Protein AF-A0A7V3QKL1-F1 (afdb_monomer_lite)

Sequence (239 aa):
MRKNRKVEVSEKNIPKNLDDEKRNNDRKVDIVGDVYLIGLGLTSLRDIHIKIRRVTGNFCCYGNQLTSLEGSPERVDGDFFCNMNQLTTLEGAPKFVGGIFNCGANKLTSLKGAPKFVGGSFMCGGSHTLQSLEGAPEYIGGSFICMDACLTSLEGAPKYICGNFIVCNSKLTSLNGAPKYVGGSFNVCNNQLTRLDGAPEFVGGGFYCHSNPKIFIKEEVEKVTVIRGNCYTFLEMIG

Foldseek 3Di:
DDPPPLQPPDCVQADPPPPPVVLDDDDADEGEEEGHQAQSQDQALVSPSHQHAEYAEEYANDNYAHQELASPHQYYLYEYHHDHYAYQEHANPHQYYNEEYAHANYQYQEHARPHQYHLEEYHHANHQNHAAPARPHLDHNYEYAYENYAYQELANPHQEYLYEYAYAQYAHQEHARPHQEHNEEYAYEHYAHPAHPNPHQEHNEEYHHEHYPDFDDPVRNVVRYHYNYYYDTPVVVVD

Radius of gyration: 20.15 Å; chains: 1; bounding box: 48×33×63 Å

Structure (mmCIF, N/CA/C/O backbone):
data_AF-A0A7V3QKL1-F1
#
_entry.id   AF-A0A7V3QKL1-F1
#
loop_
_atom_site.group_PDB
_atom_site.id
_atom_site.type_symbol
_atom_site.label_atom_id
_atom_site.label_alt_id
_atom_site.label_comp_id
_atom_site.label_asym_id
_atom_site.label_entity_id
_atom_site.label_seq_id
_atom_site.pdbx_PDB_ins_code
_atom_site.Cartn_x
_atom_site.Cartn_y
_atom_site.Cartn_z
_atom_site.occupancy
_atom_site.B_iso_or_equiv
_atom_site.auth_seq_id
_atom_site.auth_comp_id
_atom_site.auth_asym_id
_atom_site.auth_atom_id
_atom_site.pdbx_PDB_model_num
ATOM 1 N N . MET A 1 1 ? 1.229 24.025 33.571 1.00 32.09 1 MET A N 1
ATOM 2 C CA . MET A 1 1 ? 0.704 22.641 33.610 1.00 32.09 1 MET A CA 1
ATOM 3 C C . MET A 1 1 ? -0.571 22.580 32.773 1.00 32.09 1 MET A C 1
ATOM 5 O O . MET A 1 1 ? -1.592 23.104 33.201 1.00 32.09 1 MET A O 1
ATOM 9 N N . ARG A 1 2 ? -0.519 22.054 31.541 1.00 35.69 2 ARG A N 1
ATOM 10 C CA . ARG A 1 2 ? -1.725 21.877 30.713 1.00 35.69 2 ARG A CA 1
ATOM 11 C C . ARG A 1 2 ? -2.455 20.632 31.219 1.00 35.69 2 ARG A C 1
ATOM 13 O O . ARG A 1 2 ? -1.916 19.538 31.129 1.00 35.69 2 ARG A O 1
ATOM 20 N N . LYS A 1 3 ? -3.634 20.815 31.820 1.00 35.19 3 LYS A N 1
ATOM 21 C CA . LYS A 1 3 ? -4.520 19.712 32.213 1.00 35.19 3 LYS A CA 1
ATOM 22 C C . LYS A 1 3 ? -4.844 18.887 30.962 1.00 35.19 3 LYS A C 1
ATOM 24 O O . LYS A 1 3 ? -5.306 19.465 29.981 1.00 35.19 3 LYS A O 1
ATOM 29 N N . ASN A 1 4 ? -4.637 17.570 31.024 1.00 36.03 4 ASN A N 1
ATOM 30 C CA . ASN A 1 4 ? -5.218 16.605 30.090 1.00 36.03 4 ASN A CA 1
ATOM 31 C C . ASN A 1 4 ? -6.747 16.761 30.135 1.00 36.03 4 ASN A C 1
ATOM 33 O O . ASN A 1 4 ? -7.416 16.142 30.964 1.00 36.03 4 ASN A O 1
ATOM 37 N N . ARG A 1 5 ? -7.316 17.640 29.301 1.00 41.50 5 ARG A N 1
ATOM 38 C CA . ARG A 1 5 ? -8.749 17.602 29.009 1.00 41.50 5 ARG A CA 1
ATOM 39 C C . ARG A 1 5 ? -8.961 16.325 28.212 1.00 41.50 5 ARG A C 1
ATOM 41 O O . ARG A 1 5 ? -8.518 16.248 27.071 1.00 41.50 5 ARG A O 1
ATOM 48 N N . LYS A 1 6 ? -9.578 15.324 28.846 1.00 49.91 6 LYS A N 1
ATOM 49 C CA . LYS A 1 6 ? -10.123 14.159 28.149 1.00 49.91 6 LYS A CA 1
ATOM 50 C C . LYS A 1 6 ? -10.938 14.680 26.966 1.00 49.91 6 LYS A C 1
ATOM 52 O O . LYS A 1 6 ? -11.816 15.520 27.158 1.00 49.91 6 LYS A O 1
ATOM 57 N N . VAL A 1 7 ? -10.599 14.243 25.760 1.00 47.03 7 VAL A N 1
ATOM 58 C CA . VAL A 1 7 ? -11.403 14.531 24.576 1.00 47.03 7 VAL A CA 1
ATOM 59 C C . VAL A 1 7 ? -12.669 13.693 24.721 1.00 47.03 7 VAL A C 1
ATOM 61 O O . VAL A 1 7 ? -12.630 12.473 24.585 1.00 47.03 7 VAL A O 1
ATOM 64 N N . GLU A 1 8 ? -13.784 14.323 25.083 1.00 50.91 8 GLU A N 1
ATOM 65 C CA . GLU A 1 8 ? -15.083 13.655 25.071 1.00 50.91 8 GLU A CA 1
ATOM 66 C C . GLU A 1 8 ? -15.475 13.405 23.614 1.00 50.91 8 GLU A C 1
ATOM 68 O O . GLU A 1 8 ? -15.955 14.291 22.906 1.00 50.91 8 GLU A O 1
ATOM 73 N N . VAL A 1 9 ? -15.227 12.183 23.140 1.00 56.47 9 VAL A N 1
ATOM 74 C CA . VAL A 1 9 ? -15.778 11.707 21.872 1.00 56.47 9 VAL A CA 1
ATOM 75 C C . VAL A 1 9 ? -17.290 11.624 22.057 1.00 56.47 9 VAL A C 1
ATOM 77 O O . VAL A 1 9 ? -17.792 10.717 22.716 1.00 56.47 9 VAL A O 1
ATOM 80 N N . SER A 1 10 ? -18.010 12.614 21.529 1.00 53.28 10 SER A N 1
ATOM 81 C CA . SER A 1 10 ? -19.467 12.661 21.652 1.00 53.28 10 SER A CA 1
ATOM 82 C C . SER A 1 10 ? -20.102 11.419 21.021 1.00 53.28 10 SER A C 1
ATOM 84 O O . SER A 1 10 ? -19.655 10.972 19.966 1.00 53.28 10 SER A O 1
ATOM 86 N N . GLU A 1 11 ? -21.190 10.907 21.603 1.00 55.41 11 GLU A N 1
ATOM 87 C CA . GLU A 1 11 ? -21.979 9.788 21.051 1.00 55.41 11 GLU A CA 1
ATOM 88 C C . GLU A 1 11 ? -22.494 10.056 19.624 1.00 55.41 11 GLU A C 1
ATOM 90 O O . GLU A 1 11 ? -22.955 9.145 18.958 1.00 55.41 11 GLU A O 1
ATOM 95 N N . LYS A 1 12 ? -22.394 11.289 19.106 1.00 56.41 12 LYS A N 1
ATOM 96 C CA . LYS A 1 12 ? -22.699 11.611 17.702 1.00 56.41 12 LYS A CA 1
ATOM 97 C C . LYS A 1 12 ? -21.652 11.078 16.716 1.00 56.41 12 LYS A C 1
ATOM 99 O O . LYS A 1 12 ? -21.967 10.910 15.544 1.00 56.41 12 LYS A O 1
ATOM 104 N N . ASN A 1 13 ? -20.430 10.832 17.185 1.00 62.88 13 ASN A N 1
ATOM 105 C CA . ASN A 1 13 ? -19.297 10.358 16.384 1.00 62.88 13 ASN A CA 1
ATOM 106 C C . ASN A 1 13 ? -19.278 8.826 16.225 1.00 62.88 13 ASN A C 1
ATOM 108 O O . ASN A 1 13 ? -18.435 8.283 15.509 1.00 62.88 13 ASN A O 1
ATOM 112 N N . ILE A 1 14 ? -20.191 8.137 16.917 1.00 63.44 14 ILE A N 1
ATOM 113 C CA . ILE A 1 14 ? -20.344 6.684 16.941 1.00 63.44 14 ILE A CA 1
ATOM 114 C C . ILE A 1 14 ? -21.823 6.377 16.628 1.00 63.44 14 ILE A C 1
ATOM 116 O O . ILE A 1 14 ? -22.699 7.009 17.210 1.00 63.44 14 ILE A O 1
ATOM 120 N N . PRO A 1 15 ? -22.159 5.446 15.720 1.00 56.78 15 PRO A N 1
ATOM 121 C CA . PRO A 1 15 ? -23.548 5.134 15.390 1.00 56.78 15 PRO A CA 1
ATOM 122 C C . PRO A 1 15 ? -24.349 4.717 16.632 1.00 56.78 15 PRO A C 1
ATOM 124 O O . PRO A 1 15 ? -23.889 3.897 17.425 1.00 56.78 15 PRO A O 1
ATOM 127 N N . LYS A 1 16 ? -25.580 5.236 16.763 1.00 53.97 16 LYS A N 1
ATOM 128 C CA . LYS A 1 16 ? -26.478 5.070 17.929 1.00 53.97 16 LYS A CA 1
ATOM 129 C C . LYS A 1 16 ? -26.980 3.637 18.197 1.00 53.97 16 LYS A C 1
ATOM 131 O O . LYS A 1 16 ? -27.779 3.449 19.101 1.00 53.97 16 LYS A O 1
ATOM 136 N N . ASN A 1 17 ? -26.518 2.629 17.457 1.00 51.72 17 ASN A N 1
ATOM 137 C CA . ASN A 1 17 ? -26.937 1.225 17.616 1.00 51.72 17 ASN A CA 1
ATOM 138 C C . ASN A 1 17 ? -26.165 0.472 18.720 1.00 51.72 17 ASN A C 1
ATOM 140 O O . ASN A 1 17 ? -26.110 -0.760 18.730 1.00 51.72 17 ASN A O 1
ATOM 144 N N . LEU A 1 18 ? -25.521 1.199 19.631 1.00 51.75 18 LEU A N 1
ATOM 145 C CA . LEU A 1 18 ? -24.932 0.640 20.840 1.00 51.75 18 LEU A CA 1
ATOM 146 C C . LEU A 1 18 ? -25.941 0.831 21.970 1.00 51.75 18 LEU A C 1
ATOM 148 O O . LEU A 1 18 ? -25.901 1.845 22.657 1.00 51.75 18 LEU A O 1
ATOM 152 N N . ASP A 1 19 ? -26.857 -0.126 22.132 1.00 48.06 19 ASP A N 1
ATOM 153 C CA . ASP A 1 19 ? -27.770 -0.136 23.277 1.00 48.06 19 ASP A CA 1
ATOM 154 C C . ASP A 1 19 ? -26.970 -0.013 24.587 1.00 48.06 19 ASP A C 1
ATOM 156 O O . ASP A 1 19 ? -25.940 -0.681 24.769 1.00 48.06 19 ASP A O 1
ATOM 160 N N . ASP A 1 20 ? -27.457 0.831 25.501 1.00 49.75 20 ASP A N 1
ATOM 161 C CA . ASP A 1 20 ? -26.829 1.177 26.786 1.00 49.75 20 ASP A CA 1
ATOM 162 C C . ASP A 1 20 ? -26.484 -0.048 27.669 1.00 49.75 20 ASP A C 1
ATOM 164 O O . ASP A 1 20 ? -25.641 0.044 28.562 1.00 49.75 20 ASP A O 1
ATOM 168 N N . GLU A 1 21 ? -27.038 -1.233 27.386 1.00 45.69 21 GLU A N 1
ATOM 169 C CA . GLU A 1 21 ? -26.713 -2.493 28.075 1.00 45.69 21 GLU A CA 1
ATOM 170 C C . GLU A 1 21 ? -25.321 -3.072 27.747 1.00 45.69 21 GLU A C 1
ATOM 172 O O . GLU A 1 21 ? -24.808 -3.905 28.498 1.00 45.69 21 GLU A O 1
ATOM 177 N N . LYS A 1 22 ? -24.649 -2.637 26.670 1.00 50.25 22 LYS A N 1
ATOM 178 C CA . LYS A 1 22 ? -23.289 -3.116 26.316 1.00 50.25 22 LYS A CA 1
ATOM 179 C C . LYS A 1 22 ? -22.160 -2.320 26.976 1.00 50.25 22 LYS A C 1
ATOM 181 O O . LYS A 1 22 ? -20.986 -2.613 26.754 1.00 50.25 22 LYS A O 1
ATOM 186 N N . ARG A 1 23 ? -22.503 -1.316 27.787 1.00 50.28 23 ARG A N 1
ATOM 187 C CA . ARG A 1 23 ? -21.567 -0.353 28.389 1.00 50.28 23 ARG A CA 1
ATOM 188 C C . ARG A 1 23 ? -20.821 -0.890 29.615 1.00 50.28 23 ARG A C 1
ATOM 190 O O . ARG A 1 23 ? -19.949 -0.200 30.137 1.00 50.28 23 ARG A O 1
ATOM 197 N N . ASN A 1 24 ? -21.134 -2.109 30.062 1.00 46.84 24 ASN A N 1
ATOM 198 C CA . ASN A 1 24 ? -20.552 -2.700 31.260 1.00 46.84 24 ASN A CA 1
ATOM 199 C C . ASN A 1 24 ? -19.803 -4.008 30.943 1.00 46.84 24 ASN A C 1
ATOM 201 O O . ASN A 1 24 ? -20.390 -4.968 30.445 1.00 46.84 24 ASN A O 1
ATOM 205 N N . ASN A 1 25 ? -18.519 -4.029 31.321 1.00 46.94 25 ASN A N 1
ATOM 206 C CA . ASN A 1 25 ? -17.624 -5.187 31.439 1.00 46.94 25 ASN A CA 1
ATOM 207 C C . ASN A 1 25 ? -16.879 -5.642 30.167 1.00 46.94 25 ASN A C 1
ATOM 209 O O . ASN A 1 25 ? -17.389 -6.496 29.454 1.00 46.94 25 ASN A O 1
ATOM 213 N N . ASP A 1 26 ? -15.670 -5.100 29.925 1.00 58.34 26 ASP A N 1
ATOM 214 C CA . ASP A 1 26 ? -14.545 -5.601 29.085 1.00 58.34 26 ASP A CA 1
ATOM 215 C C . ASP A 1 26 ? -14.810 -6.195 27.679 1.00 58.34 26 ASP A C 1
ATOM 217 O O . ASP A 1 26 ? -13.876 -6.559 26.955 1.00 58.34 26 ASP A O 1
ATOM 221 N N . ARG A 1 27 ? -16.064 -6.259 27.242 1.00 72.12 27 ARG A N 1
ATOM 222 C CA . ARG A 1 27 ? -16.512 -6.847 25.992 1.00 72.12 27 ARG A CA 1
ATOM 223 C C . ARG A 1 27 ? -16.252 -5.861 24.877 1.00 72.12 27 ARG A C 1
ATOM 225 O O . ARG A 1 27 ? -16.726 -4.728 24.889 1.00 72.12 27 ARG A O 1
ATOM 232 N N . LYS A 1 28 ? -15.500 -6.325 23.884 1.00 82.44 28 LYS A N 1
ATOM 233 C CA . LYS A 1 28 ? -15.361 -5.600 22.631 1.00 82.44 28 LYS A CA 1
ATOM 234 C C . LYS A 1 28 ? -16.716 -5.591 21.916 1.00 82.44 28 LYS A C 1
ATOM 236 O O . LYS A 1 28 ? -17.379 -6.627 21.861 1.00 82.44 28 LYS A O 1
ATOM 241 N N . VAL A 1 29 ? -17.113 -4.448 21.369 1.00 85.44 29 VAL A N 1
ATOM 242 C CA . VAL A 1 29 ? -18.399 -4.274 20.677 1.00 85.44 29 VAL A CA 1
ATOM 243 C C . VAL A 1 29 ? -18.229 -4.272 19.164 1.00 85.44 29 VAL A C 1
ATOM 245 O O . VAL A 1 29 ? -17.197 -3.849 18.646 1.00 85.44 29 VAL A O 1
ATOM 248 N N . ASP A 1 30 ? -19.263 -4.704 18.452 1.00 89.06 30 ASP A N 1
ATOM 249 C CA . ASP A 1 30 ? -19.358 -4.506 17.009 1.00 89.06 30 ASP A CA 1
ATOM 250 C C . ASP A 1 30 ? -20.192 -3.262 16.732 1.00 89.06 30 ASP A C 1
ATOM 252 O O . ASP A 1 30 ? -21.266 -3.094 17.312 1.00 89.06 30 ASP A O 1
ATOM 256 N N . ILE A 1 31 ? -19.709 -2.416 15.831 1.00 87.12 31 ILE A N 1
ATOM 257 C CA . ILE A 1 31 ? -20.423 -1.231 15.373 1.00 87.12 31 ILE A CA 1
ATOM 258 C C . ILE A 1 31 ? -20.956 -1.498 13.972 1.00 87.12 31 ILE A C 1
ATOM 260 O O . ILE A 1 31 ? -20.200 -1.831 13.056 1.00 87.12 31 ILE A O 1
ATOM 264 N N . VAL A 1 32 ? -22.267 -1.323 13.819 1.00 88.31 32 VAL A N 1
ATOM 265 C CA . VAL A 1 32 ? -22.925 -1.291 12.513 1.00 88.31 32 VAL A CA 1
ATOM 266 C C . VAL A 1 32 ? -22.897 0.144 11.993 1.00 88.31 32 VAL A C 1
ATOM 268 O O . VAL A 1 32 ? -23.439 1.042 12.637 1.00 88.31 32 VAL A O 1
ATOM 271 N N . GLY A 1 33 ? -22.275 0.346 10.834 1.00 89.25 33 GLY A N 1
ATOM 272 C CA . GLY A 1 33 ? -22.063 1.659 10.216 1.00 89.25 33 GLY A CA 1
ATOM 273 C C . GLY A 1 33 ? -20.648 2.202 10.423 1.00 89.25 33 GLY A C 1
ATOM 274 O O . GLY A 1 33 ? -19.724 1.441 10.709 1.00 89.25 33 GLY A O 1
ATOM 275 N N . ASP A 1 34 ? -20.497 3.513 10.247 1.00 91.12 34 ASP A N 1
ATOM 276 C CA . ASP A 1 34 ? -19.204 4.206 10.222 1.00 91.12 34 ASP A CA 1
ATOM 277 C C . ASP A 1 34 ? -18.826 4.820 11.577 1.00 91.12 34 ASP A C 1
ATOM 279 O O . ASP A 1 34 ? -19.692 5.246 12.334 1.00 91.12 34 ASP A O 1
ATOM 283 N N . VAL A 1 35 ? -17.532 4.959 11.858 1.00 91.38 35 VAL A N 1
ATOM 284 C CA . VAL A 1 35 ? -16.984 5.629 13.047 1.00 91.38 35 VAL A CA 1
ATOM 285 C C . VAL A 1 35 ? -16.147 6.836 12.620 1.00 91.38 35 VAL A C 1
ATOM 287 O O . VAL A 1 35 ? -15.192 6.687 11.857 1.00 91.38 35 VAL A O 1
ATOM 290 N N . TYR A 1 36 ? -16.467 8.023 13.148 1.00 92.50 36 TYR A N 1
ATOM 291 C CA . TYR A 1 36 ? -15.839 9.292 12.754 1.00 92.50 36 TYR A CA 1
ATOM 292 C C . TYR A 1 36 ? -15.126 9.975 13.930 1.00 92.50 36 TYR A C 1
ATOM 294 O O . TYR A 1 36 ? -15.728 10.668 14.743 1.00 92.50 36 TYR A O 1
ATOM 302 N N . LEU A 1 37 ? -13.808 9.826 13.998 1.00 92.88 37 LEU 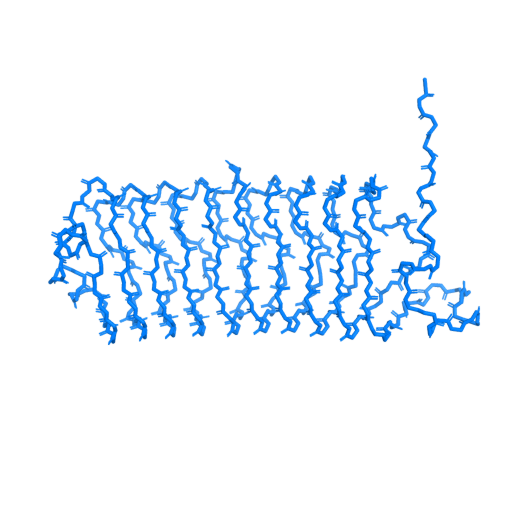A N 1
ATOM 303 C CA . LEU A 1 37 ? -12.915 10.347 15.038 1.00 92.88 37 LEU A CA 1
ATOM 304 C C . LEU A 1 37 ? -11.909 11.337 14.447 1.00 92.88 37 LEU A C 1
ATOM 306 O O . LEU A 1 37 ? -10.706 11.217 14.655 1.00 92.88 37 LEU A O 1
ATOM 310 N N . ILE A 1 38 ? -12.383 12.284 13.648 1.00 93.06 38 ILE A N 1
ATOM 311 C CA . ILE A 1 38 ? -11.537 13.111 12.782 1.00 93.06 38 ILE A CA 1
ATOM 312 C C . ILE A 1 38 ? -11.192 14.430 13.477 1.00 93.06 38 ILE A C 1
ATOM 314 O O . ILE A 1 38 ? -12.091 15.116 13.958 1.00 93.06 38 ILE A O 1
ATOM 318 N N . GLY A 1 39 ? -9.915 14.827 13.494 1.00 93.25 39 GLY A N 1
ATOM 319 C CA . GLY A 1 39 ? -9.538 16.191 13.903 1.00 93.25 39 GLY A CA 1
ATOM 320 C C . GLY A 1 39 ? -9.787 16.537 15.375 1.00 93.25 39 GLY A C 1
ATOM 321 O O . GLY A 1 39 ? -9.822 17.712 15.733 1.00 93.25 39 GLY A O 1
ATOM 322 N N . LEU A 1 40 ? -9.980 15.540 16.240 1.00 91.19 40 LEU A N 1
ATOM 323 C CA . LEU A 1 40 ? -10.371 15.730 17.641 1.00 91.19 40 LEU A CA 1
ATOM 324 C C . LEU A 1 40 ? -9.175 15.997 18.572 1.00 91.19 40 LEU A C 1
ATOM 326 O O . LEU A 1 40 ? -9.349 16.193 19.774 1.00 91.19 40 LEU A O 1
ATOM 330 N N . GLY A 1 41 ? -7.954 15.985 18.031 1.00 93.00 41 GLY A N 1
ATOM 331 C CA . GLY A 1 41 ? -6.725 16.154 18.801 1.00 93.00 41 GLY A CA 1
ATOM 332 C C . GLY A 1 41 ? -6.368 14.936 19.657 1.00 93.00 41 GLY A C 1
ATOM 333 O O . GLY A 1 41 ? -5.604 15.091 20.608 1.00 93.00 41 GLY A O 1
ATOM 334 N N . LEU A 1 42 ? -6.897 13.751 19.326 1.00 92.31 42 LEU A N 1
ATOM 335 C CA . LEU A 1 42 ? -6.629 12.506 20.053 1.00 92.31 42 LEU A CA 1
ATOM 336 C C . LEU A 1 42 ? -5.143 12.154 20.013 1.00 92.31 42 LEU A C 1
ATOM 338 O O . LEU A 1 42 ? -4.505 12.259 18.965 1.00 92.31 42 LEU A O 1
ATOM 342 N N . THR A 1 43 ? -4.611 11.685 21.137 1.00 94.50 43 THR A N 1
ATOM 343 C CA . THR A 1 43 ? -3.255 11.122 21.218 1.00 94.50 43 THR A CA 1
ATOM 344 C C . THR A 1 43 ? -3.277 9.598 21.302 1.00 94.50 43 THR A C 1
ATOM 346 O O . THR A 1 43 ? -2.291 8.956 20.939 1.00 94.50 43 THR A O 1
ATOM 349 N N . SER A 1 44 ? -4.407 9.007 21.705 1.00 93.44 44 SER A N 1
ATOM 350 C CA . SER A 1 44 ? -4.636 7.565 21.714 1.00 93.44 44 SER A CA 1
ATOM 351 C C . SER A 1 44 ? -6.082 7.221 21.356 1.00 93.44 44 SER A C 1
ATOM 353 O O . SER A 1 44 ? -7.015 7.911 21.759 1.00 93.44 44 SER A O 1
ATOM 355 N N . LEU A 1 45 ? -6.301 6.106 20.654 1.00 91.31 45 LEU A N 1
ATOM 356 C CA . LEU A 1 45 ? -7.654 5.568 20.454 1.00 91.31 45 LEU A CA 1
ATOM 357 C C . LEU A 1 45 ? -8.210 4.921 21.731 1.00 91.31 45 LEU A C 1
ATOM 359 O O . LEU A 1 45 ? -9.419 4.756 21.857 1.00 91.31 45 LEU A O 1
ATOM 363 N N . ARG A 1 46 ? -7.359 4.620 22.722 1.00 86.88 46 ARG A N 1
ATOM 364 C CA . ARG A 1 46 ? -7.805 4.185 24.059 1.00 86.88 46 ARG A CA 1
ATOM 365 C C . ARG A 1 46 ? -8.505 5.292 24.849 1.00 86.88 46 ARG A C 1
ATOM 367 O O . ARG A 1 46 ? -9.158 4.989 25.842 1.00 86.88 46 ARG A O 1
ATOM 374 N N . ASP A 1 47 ? -8.395 6.547 24.410 1.00 79.44 47 ASP A N 1
ATOM 375 C CA . ASP A 1 47 ? -9.148 7.662 24.993 1.00 79.44 47 ASP A CA 1
ATOM 376 C C . ASP A 1 47 ? -10.660 7.522 24.726 1.00 79.44 47 ASP A C 1
ATOM 378 O O . ASP A 1 47 ? -11.487 8.140 25.401 1.00 79.44 47 ASP A O 1
ATOM 382 N N . ILE A 1 48 ? -11.036 6.662 23.773 1.00 76.19 48 ILE A N 1
ATOM 383 C CA . ILE A 1 48 ? -12.413 6.242 23.545 1.00 76.19 48 ILE A CA 1
ATOM 384 C C . ILE A 1 48 ? -12.768 5.210 24.618 1.00 76.19 48 ILE A C 1
ATOM 386 O O . ILE A 1 48 ? -12.174 4.139 24.706 1.00 76.19 48 ILE A O 1
ATOM 390 N N . HIS A 1 49 ? -13.797 5.494 25.413 1.00 74.12 49 HIS A N 1
ATOM 391 C CA . HIS A 1 49 ? -14.236 4.628 26.516 1.00 74.12 49 HIS A CA 1
ATOM 392 C C . HIS A 1 49 ? -14.913 3.315 26.057 1.00 74.12 49 HIS A C 1
ATOM 394 O O . HIS A 1 49 ? -15.507 2.611 26.870 1.00 74.12 49 HIS A O 1
ATOM 400 N N . ILE A 1 50 ? -14.852 2.978 24.764 1.00 76.94 50 ILE A N 1
ATOM 401 C CA . ILE A 1 50 ? -15.505 1.816 24.155 1.00 76.94 50 ILE A CA 1
ATOM 402 C C . ILE A 1 50 ? -14.449 1.011 23.396 1.00 76.94 50 ILE A C 1
ATOM 404 O O . ILE A 1 50 ? -13.809 1.518 22.478 1.00 76.94 50 ILE A O 1
ATOM 408 N N . LYS A 1 51 ? -14.289 -0.269 23.753 1.00 84.50 51 LYS A N 1
ATOM 409 C CA . LYS A 1 51 ? -13.418 -1.201 23.025 1.00 84.50 51 LYS A CA 1
ATOM 410 C C . LYS A 1 51 ? -14.164 -1.720 21.797 1.00 84.50 51 LYS A C 1
ATOM 412 O O . LYS A 1 51 ? -15.122 -2.473 21.939 1.00 84.50 51 LYS A O 1
ATOM 417 N N . ILE A 1 52 ? -13.732 -1.348 20.598 1.00 88.00 52 ILE A N 1
ATOM 418 C CA . ILE A 1 52 ? -14.389 -1.761 19.351 1.00 88.00 52 ILE A CA 1
ATOM 419 C C . ILE A 1 52 ? -13.695 -3.020 18.824 1.00 88.00 52 ILE A C 1
ATOM 421 O O . ILE A 1 52 ? -12.475 -3.068 18.717 1.00 88.00 52 ILE A O 1
ATOM 425 N N . ARG A 1 53 ? -14.462 -4.066 18.515 1.00 92.75 53 ARG A N 1
ATOM 426 C CA . ARG A 1 53 ? -13.973 -5.294 17.876 1.00 92.75 53 ARG A CA 1
ATOM 427 C C . ARG A 1 53 ? -14.002 -5.171 16.362 1.00 92.75 53 ARG A C 1
ATOM 429 O O . ARG A 1 53 ? -13.003 -5.435 15.700 1.00 92.75 53 ARG A O 1
ATOM 436 N N . ARG A 1 54 ? -15.164 -4.801 15.829 1.00 94.06 54 ARG A N 1
ATOM 437 C CA . ARG A 1 54 ? -15.459 -4.772 14.399 1.00 94.06 54 ARG A CA 1
ATOM 438 C C . ARG A 1 54 ? -16.268 -3.534 14.055 1.00 94.06 54 ARG A C 1
ATOM 440 O O . ARG A 1 54 ? -17.139 -3.138 14.825 1.00 94.06 54 ARG A O 1
ATOM 447 N N . VAL A 1 55 ? -16.015 -2.985 12.876 1.00 94.88 55 VAL A N 1
ATOM 448 C CA . VAL A 1 55 ? -16.828 -1.930 12.262 1.00 94.88 55 VAL A CA 1
ATOM 449 C C . VAL A 1 55 ? -17.283 -2.416 10.891 1.00 94.88 55 VAL A C 1
ATOM 451 O O . VAL A 1 55 ? -16.451 -2.862 10.101 1.00 94.88 55 VAL A O 1
ATOM 454 N N . THR A 1 56 ? -18.591 -2.402 10.623 1.00 94.19 56 THR A N 1
ATOM 455 C CA . THR A 1 56 ? -19.123 -2.857 9.323 1.00 94.19 56 THR A CA 1
ATOM 456 C C . THR A 1 56 ? -19.020 -1.794 8.231 1.00 94.19 56 THR A C 1
ATOM 458 O O . THR A 1 56 ? -19.095 -2.135 7.057 1.00 94.19 56 THR A O 1
ATOM 461 N N . GLY A 1 57 ? -18.902 -0.520 8.608 1.00 95.12 57 GLY A N 1
ATOM 462 C CA . GLY A 1 57 ? -18.627 0.592 7.703 1.00 95.12 57 GLY A CA 1
ATOM 463 C C . GLY A 1 57 ? -17.170 1.044 7.781 1.00 95.12 57 GLY A C 1
ATOM 464 O O . GLY A 1 57 ? -16.264 0.232 7.990 1.00 95.12 57 GLY A O 1
ATOM 465 N N . ASN A 1 58 ? -16.961 2.347 7.632 1.00 97.38 58 ASN A N 1
ATOM 466 C CA . ASN A 1 58 ? -15.660 3.006 7.645 1.00 97.38 58 ASN A CA 1
ATOM 467 C C . ASN A 1 58 ? -15.201 3.343 9.070 1.00 97.38 58 ASN A C 1
ATOM 469 O O . ASN A 1 58 ? -16.010 3.659 9.940 1.00 97.38 58 ASN A O 1
ATOM 473 N N . PHE A 1 59 ? -13.893 3.348 9.312 1.00 97.12 59 PHE A N 1
ATOM 474 C CA . PHE A 1 59 ? -13.288 3.864 10.539 1.00 97.12 59 PHE A CA 1
ATOM 475 C C . PHE A 1 59 ? -12.322 5.002 10.202 1.00 97.12 59 PHE A C 1
ATOM 477 O O . PHE A 1 59 ? -11.247 4.792 9.638 1.00 97.12 59 PHE A O 1
ATOM 484 N N . CYS A 1 60 ? -12.704 6.222 10.567 1.00 97.62 60 CYS A N 1
ATOM 485 C CA . CYS A 1 60 ? -11.981 7.442 10.235 1.00 97.62 60 CYS A CA 1
ATOM 486 C C . CYS A 1 60 ? -11.351 8.038 11.497 1.00 97.62 60 CYS A C 1
ATOM 488 O O . CYS A 1 60 ? -12.064 8.597 12.321 1.00 97.62 60 CYS A O 1
ATOM 490 N N . CYS A 1 61 ? -10.029 7.982 11.648 1.00 97.12 61 CYS A N 1
ATOM 491 C CA . CYS A 1 61 ? -9.295 8.599 12.763 1.00 97.12 61 CYS A CA 1
ATOM 492 C C . CYS A 1 61 ? -8.150 9.520 12.305 1.00 97.12 61 CYS A C 1
ATOM 494 O O . CYS A 1 61 ? -7.166 9.733 13.025 1.00 97.12 61 CYS A O 1
ATOM 496 N N . TYR A 1 62 ? -8.254 10.059 11.092 1.00 98.00 62 TYR A N 1
ATOM 497 C CA . TYR A 1 62 ? -7.246 10.933 10.504 1.00 98.00 62 TYR A CA 1
ATOM 498 C C . TYR A 1 62 ? -7.250 12.350 11.104 1.00 98.00 62 TYR A C 1
ATOM 500 O O . TYR A 1 62 ? -8.237 12.801 11.694 1.00 98.00 62 TYR A O 1
ATOM 508 N N . GLY A 1 63 ? -6.134 13.066 10.947 1.00 97.38 63 GLY A N 1
ATOM 509 C CA . GLY A 1 63 ? -5.997 14.457 11.396 1.00 97.38 63 GLY A CA 1
ATOM 510 C C . GLY A 1 63 ? -5.894 14.620 12.916 1.00 97.38 63 GLY A C 1
ATOM 511 O O . GLY A 1 63 ? -6.301 15.647 13.452 1.00 97.38 63 GLY A O 1
ATOM 512 N N . ASN A 1 64 ? -5.397 13.608 13.626 1.00 97.25 64 ASN A N 1
ATOM 513 C CA . ASN A 1 64 ? -5.189 13.648 15.074 1.00 97.25 64 ASN A CA 1
ATOM 514 C C . ASN A 1 64 ? -3.688 13.730 15.413 1.00 97.25 64 ASN A C 1
ATOM 516 O O . ASN A 1 64 ? -2.845 14.080 14.588 1.00 97.25 64 ASN A O 1
ATOM 520 N N . GLN A 1 65 ? -3.347 13.444 16.667 1.00 97.38 65 GLN A N 1
ATOM 521 C CA . GLN A 1 65 ? -1.983 13.382 17.184 1.00 97.38 65 GLN A CA 1
ATOM 522 C C . GLN A 1 65 ? -1.639 11.955 17.641 1.00 97.38 65 GLN A C 1
ATOM 524 O O . GLN A 1 65 ? -0.847 11.783 18.567 1.00 97.38 65 GLN A O 1
ATOM 529 N N . LEU A 1 66 ? -2.249 10.936 17.021 1.00 97.62 66 LEU A N 1
ATOM 530 C CA . LEU A 1 66 ? -2.066 9.539 17.411 1.00 97.62 66 LEU A CA 1
ATOM 531 C C . LEU A 1 66 ? -0.611 9.116 17.203 1.00 97.62 66 LEU A C 1
ATOM 533 O O . LEU A 1 66 ? -0.034 9.364 16.142 1.00 97.62 66 LEU A O 1
ATOM 537 N N . THR A 1 67 ? -0.036 8.452 18.204 1.00 97.00 67 THR A N 1
ATOM 538 C CA . THR A 1 67 ? 1.317 7.870 18.143 1.00 97.00 67 THR A CA 1
ATOM 539 C C . THR A 1 67 ? 1.309 6.351 17.971 1.00 97.00 67 THR A C 1
ATOM 541 O O . THR A 1 67 ? 2.322 5.778 17.585 1.00 97.00 67 THR A O 1
ATOM 544 N N . SER A 1 68 ? 0.164 5.704 18.204 1.00 97.00 68 SER A N 1
ATOM 545 C CA . SER A 1 68 ? -0.085 4.292 17.907 1.00 97.00 68 SER A CA 1
ATOM 546 C C . SER A 1 68 ? -1.528 4.092 17.442 1.00 97.00 68 SER A C 1
ATOM 548 O O . SER A 1 68 ? -2.383 4.957 17.657 1.00 97.00 68 SER A O 1
ATOM 550 N N . LEU A 1 69 ? -1.804 2.939 16.832 1.00 97.94 69 LEU A N 1
ATOM 551 C CA . LEU A 1 69 ? -3.162 2.506 16.498 1.00 97.94 69 LEU A CA 1
ATOM 552 C C . LEU A 1 69 ? -3.748 1.569 17.562 1.00 97.94 69 LEU A C 1
ATOM 554 O O . LEU A 1 69 ? -4.817 0.997 17.350 1.00 97.94 69 LEU A O 1
ATOM 558 N N . GLU A 1 70 ? -3.100 1.415 18.720 1.00 95.62 70 GLU A N 1
ATOM 559 C CA . GLU A 1 70 ? -3.643 0.618 19.818 1.00 95.62 70 GLU A CA 1
ATOM 560 C C . GLU A 1 70 ? -5.032 1.125 20.237 1.00 95.62 70 GLU A C 1
ATOM 562 O O . GLU A 1 70 ? -5.218 2.296 20.564 1.00 95.62 70 GLU A O 1
ATOM 567 N N . GLY A 1 71 ? -6.011 0.219 20.268 1.00 91.81 71 GLY A N 1
ATOM 568 C CA . GLY A 1 71 ? -7.418 0.561 20.505 1.00 91.81 71 GLY A CA 1
ATOM 569 C C . GLY A 1 71 ? -8.254 0.690 19.227 1.00 91.81 71 GLY A C 1
ATOM 570 O O . GLY A 1 71 ? -9.471 0.823 19.331 1.00 91.81 71 GLY A O 1
ATOM 571 N N . SER A 1 72 ? -7.639 0.589 18.042 1.00 96.06 72 SER A N 1
ATOM 572 C CA . SER A 1 72 ? -8.375 0.390 16.786 1.00 96.06 72 SER A CA 1
ATOM 573 C C . SER A 1 72 ? -9.187 -0.913 16.811 1.00 96.06 72 SER A C 1
ATOM 575 O O . SER A 1 72 ? -8.820 -1.857 17.522 1.00 96.06 72 SER A O 1
ATOM 577 N N . PRO A 1 73 ? -10.262 -1.008 16.007 1.00 95.25 73 PRO A N 1
ATOM 578 C CA . PRO A 1 73 ? -10.944 -2.274 15.765 1.00 95.25 73 PRO A CA 1
ATOM 579 C C . PRO A 1 73 ? -10.001 -3.337 15.191 1.00 95.25 73 PRO A C 1
ATOM 581 O O . PRO A 1 73 ? -9.076 -3.038 14.443 1.00 95.25 73 PRO A O 1
ATOM 584 N N . GLU A 1 74 ? -10.281 -4.607 15.481 1.00 95.44 74 GLU A N 1
ATOM 585 C CA . GLU A 1 74 ? -9.542 -5.739 14.908 1.00 95.44 74 GLU A CA 1
ATOM 586 C C . GLU A 1 74 ? -9.871 -5.950 13.426 1.00 95.44 74 GLU A C 1
ATOM 588 O O . GLU A 1 74 ? -9.043 -6.467 12.669 1.00 95.44 74 GLU A O 1
ATOM 593 N N . ARG A 1 75 ? -11.090 -5.571 13.021 1.00 97.94 75 ARG A N 1
ATOM 594 C CA . ARG A 1 75 ? -11.622 -5.737 11.668 1.00 97.94 75 ARG A CA 1
ATOM 595 C C . ARG A 1 75 ? -12.471 -4.538 11.257 1.00 97.94 75 ARG A C 1
ATOM 597 O O . ARG A 1 75 ? -13.362 -4.130 11.999 1.00 97.94 75 ARG A O 1
ATOM 604 N N . VAL A 1 76 ? -12.256 -4.052 10.042 1.00 98.62 76 VAL A N 1
ATOM 605 C CA . VAL A 1 76 ? -13.101 -3.038 9.402 1.00 98.62 76 VAL A CA 1
ATOM 606 C C . VAL A 1 76 ? -13.544 -3.571 8.047 1.00 98.62 76 VAL A C 1
ATOM 608 O O . VAL A 1 76 ? -12.713 -4.008 7.257 1.00 98.62 76 VAL A O 1
ATOM 611 N N . ASP A 1 77 ? -14.849 -3.630 7.794 1.00 98.56 77 ASP A N 1
ATOM 612 C CA . ASP A 1 77 ? -15.356 -4.131 6.509 1.00 98.56 77 ASP A CA 1
ATOM 613 C C . ASP A 1 77 ? -15.361 -3.047 5.419 1.00 98.56 77 ASP A C 1
ATOM 615 O O . ASP A 1 77 ? -15.270 -3.390 4.244 1.00 98.56 77 ASP A O 1
ATOM 619 N N . GLY A 1 78 ? -15.414 -1.765 5.797 1.00 98.62 78 GLY A N 1
ATOM 620 C CA . GLY A 1 78 ? -15.203 -0.626 4.901 1.00 98.62 78 GLY A CA 1
ATOM 621 C C . GLY A 1 78 ? -13.748 -0.148 4.879 1.00 98.62 78 GLY A C 1
ATOM 622 O O . GLY A 1 78 ? -12.808 -0.947 4.950 1.00 98.62 78 GLY A O 1
ATOM 623 N N . ASP A 1 79 ? -13.577 1.167 4.797 1.00 98.81 79 ASP A N 1
ATOM 624 C CA . ASP A 1 79 ? -12.285 1.848 4.745 1.00 98.81 79 ASP A CA 1
ATOM 625 C C . ASP A 1 79 ? -11.728 2.153 6.144 1.00 98.81 79 ASP A C 1
ATOM 627 O O . ASP A 1 79 ? -12.467 2.431 7.091 1.00 98.81 79 ASP A O 1
ATOM 631 N N . PHE A 1 80 ? -10.403 2.170 6.274 1.00 98.81 80 PHE A N 1
ATOM 632 C CA . PHE A 1 80 ? -9.690 2.600 7.473 1.00 98.81 80 PHE A CA 1
ATOM 633 C C . PHE A 1 80 ? -8.761 3.775 7.147 1.00 98.81 80 PHE A C 1
ATOM 635 O O . PHE A 1 80 ? -7.743 3.617 6.467 1.00 98.81 80 PHE A O 1
ATOM 642 N N . PHE A 1 81 ? -9.092 4.956 7.669 1.00 98.81 81 PHE A N 1
ATOM 643 C CA . PHE A 1 81 ? -8.340 6.190 7.439 1.00 98.81 81 PHE A CA 1
ATOM 644 C C . PHE A 1 81 ? -7.637 6.640 8.721 1.00 98.81 81 PHE A C 1
ATOM 646 O O . PHE A 1 81 ? -8.279 7.150 9.640 1.00 98.81 81 PHE A O 1
ATOM 653 N N . CYS A 1 82 ? -6.312 6.502 8.773 1.00 98.56 82 CYS A N 1
ATOM 654 C CA . CYS A 1 82 ? -5.466 6.963 9.881 1.00 98.56 82 CYS A CA 1
ATOM 655 C C . CYS A 1 82 ? -4.362 7.939 9.447 1.00 98.56 82 CYS A C 1
ATOM 657 O O . CYS A 1 82 ? -3.412 8.196 10.194 1.00 98.56 82 CYS A O 1
ATOM 659 N N . ASN A 1 83 ? -4.484 8.506 8.248 1.00 98.62 83 ASN A N 1
ATOM 660 C CA . ASN A 1 83 ? -3.549 9.486 7.715 1.00 98.62 83 ASN A CA 1
ATOM 661 C C . ASN A 1 83 ? -3.466 10.766 8.568 1.00 98.62 83 ASN A C 1
ATOM 663 O O . ASN A 1 83 ? -4.345 11.045 9.381 1.00 98.62 83 ASN A O 1
ATOM 667 N N . MET A 1 84 ? -2.419 11.570 8.365 1.00 98.12 84 MET A N 1
ATOM 668 C CA . MET A 1 84 ? -2.216 12.839 9.089 1.00 98.12 84 MET A CA 1
ATOM 669 C C . MET A 1 84 ? -2.220 12.647 10.616 1.00 98.12 84 MET A C 1
ATOM 671 O O . MET A 1 84 ? -3.024 13.241 11.335 1.00 98.12 84 MET A O 1
ATOM 675 N N . ASN A 1 85 ? -1.340 11.772 11.098 1.00 98.50 85 ASN A N 1
ATOM 676 C CA . ASN A 1 85 ? -1.103 11.498 12.515 1.00 98.50 85 ASN A CA 1
ATOM 677 C C . ASN A 1 85 ? 0.415 11.529 12.798 1.00 98.50 85 ASN A C 1
ATOM 679 O O . ASN A 1 85 ? 1.207 12.036 12.002 1.00 98.50 85 ASN A O 1
ATOM 683 N N . GLN A 1 86 ? 0.843 11.026 13.957 1.00 98.00 86 GLN A N 1
ATOM 684 C CA . GLN A 1 86 ? 2.251 10.952 14.356 1.00 98.00 86 GLN A CA 1
ATOM 685 C C . GLN A 1 86 ? 2.735 9.504 14.510 1.00 98.00 86 GLN A C 1
ATOM 687 O O . GLN A 1 86 ? 3.648 9.243 15.293 1.00 98.00 86 GLN A O 1
ATOM 692 N N . LEU A 1 87 ? 2.127 8.568 13.774 1.00 98.38 87 LEU A N 1
ATOM 693 C CA . LEU A 1 87 ? 2.441 7.143 13.853 1.00 98.38 87 LEU A CA 1
ATOM 694 C C . LEU A 1 87 ? 3.870 6.879 13.368 1.00 98.38 87 LEU A C 1
ATOM 696 O O . LEU A 1 87 ? 4.265 7.366 12.307 1.00 98.38 87 LEU A O 1
ATOM 700 N N . THR A 1 88 ? 4.625 6.086 14.125 1.00 97.38 88 THR A N 1
ATOM 701 C CA . THR A 1 88 ? 5.966 5.599 13.745 1.00 97.38 88 THR A CA 1
ATOM 702 C C . THR A 1 88 ? 5.953 4.140 13.288 1.00 97.38 88 THR A C 1
ATOM 704 O O . THR A 1 88 ? 6.824 3.725 12.525 1.00 97.38 88 THR A O 1
ATOM 707 N N . THR A 1 89 ? 4.932 3.385 13.695 1.00 97.62 89 THR A N 1
ATOM 708 C CA . THR A 1 89 ? 4.595 2.038 13.219 1.00 97.62 89 THR A CA 1
ATOM 709 C C . THR A 1 89 ? 3.087 1.958 12.972 1.00 97.62 89 THR A C 1
ATOM 711 O O . THR A 1 89 ? 2.332 2.852 13.363 1.00 97.62 89 THR A O 1
ATOM 714 N N . LEU A 1 90 ? 2.630 0.886 12.329 1.00 98.44 90 LEU A N 1
ATOM 715 C CA . LEU A 1 90 ? 1.206 0.581 12.172 1.00 98.44 90 LEU A CA 1
ATOM 716 C C . LEU A 1 90 ? 0.726 -0.449 13.202 1.00 98.44 90 LEU A C 1
ATOM 718 O O . LEU A 1 90 ? -0.358 -1.007 13.062 1.00 98.44 90 LEU A O 1
ATOM 722 N N . GLU A 1 91 ? 1.509 -0.717 14.250 1.00 97.75 91 GLU A N 1
ATOM 723 C CA . GLU A 1 91 ? 1.106 -1.649 15.301 1.00 97.75 91 GLU A CA 1
ATOM 724 C C . GLU A 1 91 ? -0.213 -1.212 15.952 1.00 97.75 91 GLU A C 1
ATOM 726 O O . GLU A 1 91 ? -0.441 -0.038 16.260 1.00 97.75 91 GLU A O 1
ATOM 731 N N . GLY A 1 92 ? -1.107 -2.185 16.131 1.00 97.12 92 GLY A N 1
ATOM 732 C CA . GLY A 1 92 ? -2.475 -1.95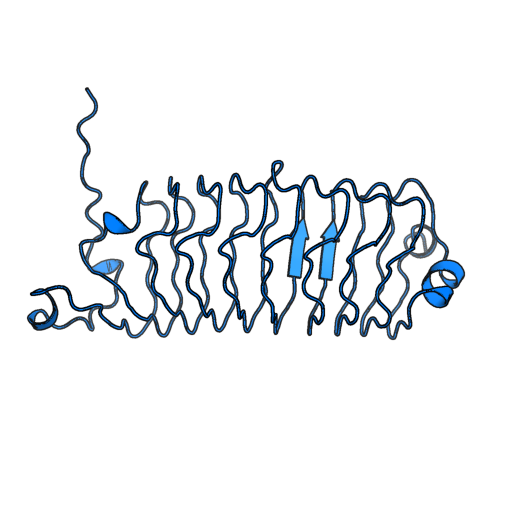1 16.584 1.00 97.12 92 GLY A CA 1
ATOM 733 C C . GLY A 1 92 ? -3.479 -1.656 15.465 1.00 97.12 92 GLY A C 1
ATOM 734 O O . GLY A 1 92 ? -4.663 -1.572 15.771 1.00 97.12 92 GLY A O 1
ATOM 735 N N . ALA A 1 93 ? -3.061 -1.547 14.196 1.00 98.44 93 ALA A N 1
ATOM 736 C CA . ALA A 1 93 ? -3.983 -1.466 13.061 1.00 98.44 93 ALA A CA 1
ATOM 737 C C . ALA A 1 93 ? -4.921 -2.693 12.984 1.00 98.44 93 ALA A C 1
ATOM 739 O O . ALA A 1 93 ? -4.573 -3.779 13.470 1.00 98.44 93 ALA A O 1
ATOM 740 N N . PRO A 1 94 ? -6.096 -2.565 12.335 1.00 98.25 94 PRO A N 1
ATOM 741 C CA . PRO A 1 94 ? -6.938 -3.717 12.023 1.00 98.25 94 PRO A CA 1
ATOM 742 C C . PRO A 1 94 ? -6.164 -4.770 11.225 1.00 98.25 94 PRO A C 1
ATOM 744 O O . PRO A 1 94 ? -5.372 -4.452 10.341 1.00 98.25 94 PRO A O 1
ATOM 747 N N . LYS A 1 95 ? -6.438 -6.052 11.486 1.00 97.75 95 LYS A N 1
ATOM 748 C CA . LYS A 1 95 ? -5.826 -7.166 10.737 1.00 97.75 95 LYS A CA 1
ATOM 749 C C . LYS A 1 95 ? -6.440 -7.336 9.347 1.00 97.75 95 LYS A C 1
ATOM 751 O O . LYS A 1 95 ? -5.785 -7.871 8.452 1.00 97.75 95 LYS A O 1
ATOM 756 N N . PHE A 1 96 ? -7.696 -6.917 9.197 1.00 98.44 96 PHE A N 1
ATOM 757 C CA . PHE A 1 96 ? -8.485 -7.002 7.974 1.00 98.44 96 PHE A CA 1
ATOM 758 C C . PHE A 1 96 ? -9.165 -5.661 7.708 1.00 98.44 96 PHE A C 1
ATOM 760 O O . PHE A 1 96 ? -9.877 -5.158 8.585 1.00 98.44 96 PHE A O 1
ATOM 767 N N . VAL A 1 97 ? -8.991 -5.150 6.490 1.00 98.81 97 VAL A N 1
ATOM 768 C CA . VAL A 1 97 ? -9.715 -3.991 5.960 1.00 98.81 97 VAL A CA 1
ATOM 769 C C . VAL A 1 97 ? -10.347 -4.375 4.627 1.00 98.81 97 VAL A C 1
ATOM 771 O O . VAL A 1 97 ? -9.652 -4.815 3.713 1.00 98.81 97 VAL A O 1
ATOM 774 N N . GLY A 1 98 ? -11.671 -4.280 4.526 1.00 98.69 98 GLY A N 1
ATOM 775 C CA . GLY A 1 98 ? -12.391 -4.666 3.309 1.00 98.69 98 GLY A CA 1
ATOM 776 C C . GLY A 1 98 ? -12.242 -3.649 2.177 1.00 98.69 98 GLY A C 1
ATOM 777 O O . GLY A 1 98 ? -12.182 -4.042 1.015 1.00 98.69 98 GLY A O 1
ATOM 778 N N . GLY A 1 99 ? -12.119 -2.367 2.516 1.00 98.75 99 GLY A N 1
ATOM 779 C CA . GLY A 1 99 ? -11.902 -1.270 1.580 1.00 98.75 99 GLY A CA 1
ATOM 780 C C . GLY A 1 99 ? -10.458 -0.767 1.566 1.00 98.75 99 GLY A C 1
ATOM 781 O O . GLY A 1 99 ? -9.502 -1.545 1.516 1.00 98.75 99 GLY A O 1
ATOM 782 N N . ILE A 1 100 ? -10.304 0.551 1.569 1.00 98.81 100 ILE A N 1
ATOM 783 C CA . ILE A 1 100 ? -9.040 1.284 1.517 1.00 98.81 100 ILE A CA 1
ATOM 784 C C . ILE A 1 100 ? -8.399 1.334 2.905 1.00 98.81 100 ILE A C 1
ATOM 786 O O . ILE A 1 100 ? -9.057 1.649 3.891 1.00 98.81 100 ILE A O 1
ATOM 790 N N . PHE A 1 101 ? -7.088 1.112 2.978 1.00 98.88 101 PHE A N 1
ATOM 791 C CA . PHE A 1 101 ? -6.286 1.452 4.152 1.00 98.88 101 PHE A CA 1
ATOM 792 C C . PHE A 1 101 ? -5.377 2.634 3.823 1.00 98.88 101 PHE A C 1
ATOM 794 O O . PHE A 1 101 ? -4.466 2.509 3.002 1.00 98.88 101 PHE A O 1
ATOM 801 N N . ASN A 1 102 ? -5.605 3.780 4.463 1.00 98.81 102 ASN A N 1
ATOM 802 C CA . ASN A 1 102 ? -4.803 4.982 4.253 1.00 98.81 102 ASN A CA 1
ATOM 803 C C . ASN A 1 102 ? -4.082 5.396 5.537 1.00 98.81 102 ASN A C 1
ATOM 805 O O . ASN A 1 102 ? -4.703 5.882 6.485 1.00 98.81 102 ASN A O 1
ATOM 809 N N . CYS A 1 103 ? -2.760 5.254 5.528 1.00 98.50 103 CYS A N 1
ATOM 810 C CA . CYS A 1 103 ? -1.860 5.667 6.598 1.00 98.50 103 CYS A CA 1
ATOM 811 C C . CYS A 1 103 ? -0.874 6.765 6.177 1.00 98.50 103 CYS A C 1
ATOM 813 O O . CYS A 1 103 ? 0.119 6.994 6.871 1.00 98.50 103 CYS A O 1
ATOM 815 N N . GLY A 1 104 ? -1.132 7.459 5.065 1.00 98.00 104 GLY A N 1
ATOM 816 C CA . GLY A 1 104 ? -0.249 8.509 4.563 1.00 98.00 104 GLY A CA 1
ATOM 817 C C . GLY A 1 104 ? -0.045 9.678 5.537 1.00 98.00 104 GLY A C 1
ATOM 818 O O . GLY A 1 104 ? -0.791 9.852 6.501 1.00 98.00 104 GLY A O 1
ATOM 819 N N . ALA A 1 105 ? 0.967 10.507 5.286 1.00 96.94 105 ALA A N 1
ATOM 820 C CA . ALA A 1 105 ? 1.312 11.657 6.133 1.00 96.94 105 ALA A CA 1
ATOM 821 C C . ALA A 1 105 ? 1.462 11.285 7.628 1.00 96.94 105 ALA A C 1
ATOM 823 O O . ALA A 1 105 ? 0.854 11.891 8.511 1.00 96.94 105 ALA A O 1
ATOM 824 N N . ASN A 1 106 ? 2.262 10.252 7.896 1.00 98.25 106 ASN A N 1
ATOM 825 C CA . ASN A 1 106 ? 2.709 9.833 9.227 1.00 98.25 106 ASN A CA 1
ATOM 826 C C . ASN A 1 106 ? 4.251 9.864 9.299 1.00 98.25 106 ASN A C 1
ATOM 828 O O . ASN A 1 106 ? 4.919 10.278 8.349 1.00 98.25 106 ASN A O 1
ATOM 832 N N . LYS A 1 107 ? 4.841 9.423 10.413 1.00 97.56 107 LYS A N 1
ATOM 833 C CA . LYS A 1 107 ? 6.300 9.368 10.645 1.00 97.56 107 LYS A CA 1
ATOM 834 C C . LYS A 1 107 ? 6.841 7.934 10.518 1.00 97.56 107 LYS A C 1
ATOM 836 O O . LYS A 1 107 ? 7.724 7.527 11.271 1.00 97.56 107 LYS A O 1
ATOM 841 N N . LEU A 1 108 ? 6.261 7.152 9.606 1.00 97.94 108 LEU A N 1
ATOM 842 C CA . LEU A 1 108 ? 6.591 5.742 9.403 1.00 97.94 108 LEU A CA 1
ATOM 843 C C . LEU A 1 108 ? 7.995 5.597 8.810 1.00 97.94 108 LEU A C 1
ATOM 845 O O . LEU A 1 108 ? 8.378 6.365 7.930 1.00 97.94 108 LEU A O 1
ATOM 849 N N . THR A 1 109 ? 8.743 4.591 9.255 1.00 97.38 109 THR A N 1
ATOM 850 C CA . THR A 1 109 ? 10.020 4.179 8.635 1.00 97.38 109 THR A CA 1
ATOM 851 C C . THR A 1 109 ? 9.890 2.882 7.836 1.00 97.38 109 THR A C 1
ATOM 853 O O . THR A 1 109 ? 10.638 2.665 6.883 1.00 97.38 109 THR A O 1
ATOM 856 N N . SER A 1 110 ? 8.898 2.061 8.188 1.00 98.06 110 SER A N 1
ATOM 857 C CA . SER A 1 110 ? 8.464 0.843 7.495 1.00 98.06 110 SER A CA 1
ATOM 858 C C . SER A 1 110 ? 6.942 0.692 7.606 1.00 98.06 110 SER A C 1
ATOM 860 O O . SER A 1 110 ? 6.283 1.497 8.269 1.00 98.06 110 SER A O 1
ATOM 862 N N . LEU A 1 111 ? 6.380 -0.355 7.003 1.00 98.31 111 LEU A N 1
ATOM 863 C CA . LEU A 1 111 ? 4.953 -0.682 7.075 1.00 98.31 111 LEU A CA 1
ATOM 864 C C . LEU A 1 111 ? 4.643 -1.754 8.133 1.00 98.31 111 LEU A C 1
ATOM 866 O O . LEU A 1 111 ? 3.559 -2.334 8.134 1.00 98.31 111 LEU A O 1
ATOM 870 N N . LYS A 1 112 ? 5.567 -2.014 9.068 1.00 98.19 112 LYS A N 1
ATOM 871 C CA . LYS A 1 112 ? 5.365 -2.977 10.159 1.00 98.19 112 LYS A CA 1
ATOM 872 C C . LYS A 1 112 ? 4.083 -2.687 10.934 1.00 98.19 112 LYS A C 1
ATOM 874 O O . LYS A 1 112 ? 3.856 -1.568 11.393 1.00 98.19 112 LYS A O 1
ATOM 879 N N . GLY A 1 113 ? 3.271 -3.731 11.089 1.00 98.00 113 GLY A N 1
ATOM 880 C CA . GLY A 1 113 ? 1.966 -3.672 11.744 1.00 98.00 113 GLY A CA 1
ATOM 881 C C . GLY A 1 113 ? 0.793 -3.369 10.808 1.00 98.00 113 GLY A C 1
ATOM 882 O O . GLY A 1 113 ? -0.336 -3.365 11.285 1.00 98.00 113 GLY A O 1
ATOM 883 N N . ALA A 1 114 ? 1.018 -3.152 9.504 1.00 98.31 114 ALA A N 1
ATOM 884 C CA . ALA A 1 114 ? -0.065 -2.969 8.537 1.00 98.31 114 ALA A CA 1
ATOM 885 C C . ALA A 1 114 ? -1.050 -4.161 8.525 1.00 98.31 114 ALA A C 1
ATOM 887 O O . ALA A 1 114 ? -0.679 -5.285 8.891 1.00 98.31 114 ALA A O 1
ATOM 888 N N . PRO A 1 115 ? -2.300 -3.952 8.069 1.00 98.06 115 PRO A N 1
ATOM 889 C CA . PRO A 1 115 ? -3.229 -5.049 7.813 1.00 98.06 115 PRO A CA 1
ATOM 890 C C . PRO A 1 115 ? -2.611 -6.098 6.884 1.00 98.06 115 PRO A C 1
ATOM 892 O O . PRO A 1 115 ? -1.981 -5.767 5.882 1.00 98.06 115 PRO A O 1
ATOM 895 N N . LYS A 1 116 ? -2.869 -7.379 7.167 1.00 95.56 116 LYS A N 1
ATOM 896 C CA . LYS A 1 116 ? -2.457 -8.477 6.276 1.00 95.56 116 LYS A CA 1
ATOM 897 C C . LYS A 1 116 ? -3.264 -8.492 4.979 1.00 95.56 116 LYS A C 1
ATOM 899 O O . LYS A 1 116 ? -2.735 -8.849 3.931 1.00 95.56 116 LYS A O 1
ATOM 904 N N . PHE A 1 117 ? -4.541 -8.122 5.071 1.00 97.00 117 PHE A N 1
ATOM 905 C CA . PHE A 1 117 ? -5.482 -8.115 3.958 1.00 97.00 117 PHE A CA 1
ATOM 906 C C . PHE A 1 117 ? -6.119 -6.738 3.804 1.00 97.00 117 PHE A C 1
ATOM 908 O O . PHE A 1 117 ? -6.714 -6.221 4.757 1.00 97.00 117 PHE A O 1
ATOM 915 N N . VAL A 1 118 ? -6.041 -6.201 2.587 1.00 98.38 118 VAL A N 1
ATOM 916 C CA . VAL A 1 118 ? -6.722 -4.975 2.167 1.00 98.38 118 VAL A CA 1
ATOM 917 C C . VAL A 1 118 ? -7.500 -5.273 0.888 1.00 98.38 118 VAL A C 1
ATOM 919 O O . VAL A 1 118 ? -6.912 -5.561 -0.153 1.00 98.38 118 VAL A O 1
ATOM 922 N N . GLY A 1 119 ? -8.830 -5.258 0.960 1.00 98.12 119 GLY A N 1
ATOM 923 C CA . GLY A 1 119 ? -9.674 -5.560 -0.202 1.00 98.12 119 GLY A CA 1
ATOM 924 C C . GLY A 1 119 ? -9.669 -4.445 -1.253 1.00 98.12 119 GLY A C 1
ATOM 925 O O . GLY A 1 119 ? -9.800 -4.725 -2.441 1.00 98.12 119 GLY A O 1
ATOM 926 N N . GLY A 1 120 ? -9.452 -3.198 -0.832 1.00 98.44 120 GLY A N 1
ATOM 927 C CA . GLY A 1 120 ? -9.265 -2.037 -1.697 1.00 98.44 120 GLY A CA 1
ATOM 928 C C . GLY A 1 120 ? -7.796 -1.639 -1.848 1.00 98.44 120 GLY A C 1
ATOM 929 O O . GLY A 1 120 ? -6.909 -2.482 -1.985 1.00 98.44 120 GLY A O 1
ATOM 930 N N . SER A 1 121 ? -7.538 -0.331 -1.861 1.00 98.62 121 SER A N 1
ATOM 931 C CA . SER A 1 121 ? -6.193 0.228 -2.043 1.00 98.62 121 SER A CA 1
ATOM 932 C C . SER A 1 121 ? -5.449 0.423 -0.718 1.00 98.62 121 SER A C 1
ATOM 934 O O . SER A 1 121 ? -6.052 0.751 0.300 1.00 98.62 121 SER A O 1
ATOM 936 N N . PHE A 1 122 ? -4.125 0.297 -0.742 1.00 98.69 122 PHE A N 1
ATOM 937 C CA . PHE A 1 122 ? -3.242 0.637 0.374 1.00 98.69 122 PHE A CA 1
ATOM 938 C C . PHE A 1 122 ? -2.465 1.915 0.053 1.00 98.69 122 PHE A C 1
ATOM 940 O O . PHE A 1 122 ? -1.772 1.980 -0.964 1.00 98.69 122 PHE A O 1
ATOM 947 N N . MET A 1 123 ? -2.572 2.930 0.910 1.00 98.62 123 MET A N 1
ATOM 948 C CA . MET A 1 123 ? -1.961 4.245 0.705 1.00 98.62 123 MET A CA 1
ATOM 949 C C . MET A 1 123 ? -1.050 4.604 1.883 1.00 98.62 123 MET A C 1
ATOM 951 O O . MET A 1 123 ? -1.532 4.768 3.003 1.00 98.62 123 MET A O 1
ATOM 955 N N . CYS A 1 124 ? 0.253 4.767 1.637 1.00 96.44 124 CYS A N 1
ATOM 956 C CA . CYS A 1 124 ? 1.255 5.059 2.678 1.00 96.44 124 CYS A CA 1
ATOM 957 C C . CYS A 1 124 ? 2.198 6.232 2.350 1.00 96.44 124 CYS A C 1
ATOM 959 O O . CYS A 1 124 ? 3.227 6.401 3.001 1.00 96.44 124 CYS A O 1
ATOM 961 N N . GLY A 1 125 ? 1.856 7.042 1.342 1.00 89.44 125 GLY A N 1
ATOM 962 C CA . GLY A 1 125 ? 2.676 8.169 0.883 1.00 89.44 125 GLY A CA 1
ATOM 963 C C . GLY A 1 125 ? 2.685 9.404 1.797 1.00 89.44 125 GLY A C 1
ATOM 964 O O . GLY A 1 125 ? 1.977 9.473 2.803 1.00 89.44 125 GLY A O 1
ATOM 965 N N . GLY A 1 126 ? 3.486 10.409 1.438 1.00 87.62 126 GLY A N 1
ATOM 966 C CA . GLY A 1 126 ? 3.616 11.675 2.170 1.00 87.62 126 GLY A CA 1
ATOM 967 C C . GLY A 1 126 ? 4.400 11.555 3.479 1.00 87.62 126 GLY A C 1
ATOM 968 O O . GLY A 1 126 ? 4.314 12.432 4.338 1.00 87.62 126 GLY A O 1
ATOM 969 N N . SER A 1 127 ? 5.131 10.453 3.661 1.00 80.81 127 SER A N 1
ATOM 970 C CA . SER A 1 127 ? 6.022 10.236 4.795 1.00 80.81 127 SER A CA 1
ATOM 971 C C . SER A 1 127 ? 7.464 10.300 4.308 1.00 80.81 127 SER A C 1
ATOM 973 O O . SER A 1 127 ? 8.026 9.311 3.839 1.00 80.81 127 SER A O 1
ATOM 975 N N . HIS A 1 128 ? 8.104 11.460 4.472 1.00 88.00 128 HIS A N 1
ATOM 976 C CA . HIS A 1 128 ? 9.514 11.646 4.105 1.00 88.00 128 HIS A CA 1
ATOM 977 C C . HIS A 1 128 ? 10.484 10.796 4.955 1.00 88.00 128 HIS A C 1
ATOM 979 O O . HIS A 1 128 ? 11.697 10.873 4.771 1.00 88.00 128 HIS A O 1
ATOM 985 N N . THR A 1 129 ? 9.974 9.990 5.890 1.00 93.62 129 THR A N 1
ATOM 986 C CA . THR A 1 129 ? 10.740 9.056 6.721 1.00 93.62 129 THR A CA 1
ATOM 987 C C . THR A 1 129 ? 10.640 7.602 6.261 1.00 93.62 129 THR A C 1
ATOM 989 O O . THR A 1 129 ? 11.428 6.788 6.738 1.00 93.62 129 THR A O 1
ATOM 992 N N . LEU A 1 130 ? 9.716 7.257 5.353 1.00 96.88 130 LEU A N 1
ATOM 993 C CA . LEU A 1 130 ? 9.479 5.870 4.940 1.00 96.88 130 LEU A CA 1
ATOM 994 C C . LEU A 1 130 ? 10.624 5.377 4.047 1.00 96.88 130 LEU A C 1
ATOM 996 O O . LEU A 1 130 ? 10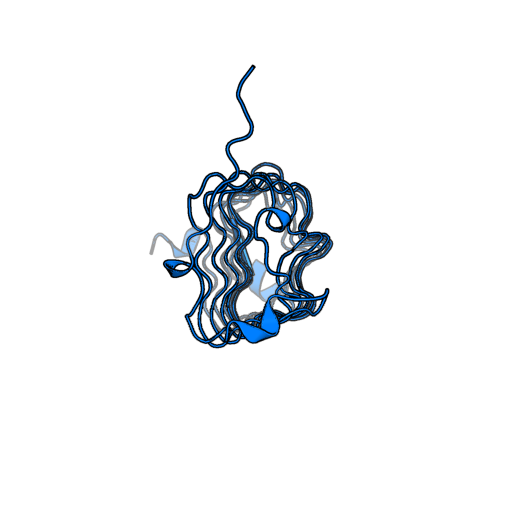.842 5.911 2.961 1.00 96.88 130 LEU A O 1
ATOM 1000 N N . GLN A 1 131 ? 11.362 4.374 4.519 1.00 96.19 131 GLN A N 1
ATOM 1001 C CA . GLN A 1 131 ? 12.585 3.869 3.877 1.00 96.19 131 GLN A CA 1
ATOM 1002 C C . GLN A 1 131 ? 12.460 2.424 3.393 1.00 96.19 131 GLN A C 1
ATOM 1004 O O . GLN A 1 131 ? 13.234 2.007 2.537 1.00 96.19 131 GLN A O 1
ATOM 1009 N N . SER A 1 132 ? 11.482 1.677 3.906 1.00 97.06 132 SER A N 1
ATOM 1010 C CA . SER A 1 132 ? 11.254 0.278 3.554 1.00 97.06 132 SER A CA 1
ATOM 1011 C C . SER A 1 132 ? 9.764 -0.022 3.413 1.00 97.06 132 SER A C 1
ATOM 1013 O O . SER A 1 132 ? 8.936 0.559 4.117 1.00 97.06 132 SER A O 1
ATOM 1015 N N . LEU A 1 133 ? 9.428 -0.961 2.527 1.00 97.81 133 LEU A N 1
ATOM 1016 C CA . LEU A 1 133 ? 8.080 -1.513 2.400 1.00 97.81 133 LEU A CA 1
ATOM 1017 C C . LEU A 1 133 ? 7.879 -2.766 3.268 1.00 97.81 133 LEU A C 1
ATOM 1019 O O . LEU A 1 133 ? 6.816 -3.377 3.219 1.00 97.81 133 LEU A O 1
ATOM 1023 N N . GLU A 1 134 ? 8.863 -3.143 4.092 1.00 97.94 134 GLU A N 1
ATOM 1024 C CA . GLU A 1 134 ? 8.749 -4.261 5.032 1.00 97.94 134 GLU A CA 1
ATOM 1025 C C . GLU A 1 134 ? 7.473 -4.139 5.880 1.00 97.94 134 GLU A C 1
ATOM 1027 O O . GLU A 1 134 ? 7.230 -3.123 6.537 1.00 97.94 134 GLU A O 1
ATOM 1032 N N . GLY A 1 135 ? 6.667 -5.2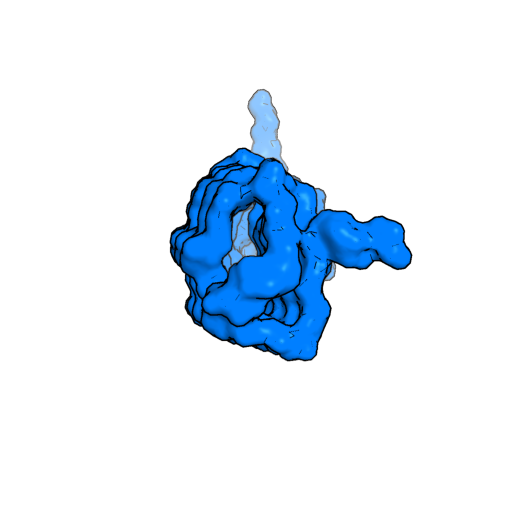02 5.867 1.00 97.50 135 GLY A N 1
ATOM 1033 C CA . GLY A 1 135 ? 5.377 -5.253 6.548 1.00 97.50 135 GLY A CA 1
ATOM 1034 C C . GLY A 1 135 ? 4.184 -4.817 5.698 1.00 97.50 135 GLY A C 1
ATOM 1035 O O . GLY A 1 135 ? 3.084 -4.788 6.238 1.00 97.50 135 GLY A O 1
ATOM 1036 N N . ALA A 1 136 ? 4.359 -4.503 4.406 1.00 97.69 136 ALA A N 1
ATOM 1037 C CA . ALA A 1 136 ? 3.240 -4.244 3.499 1.00 97.69 136 ALA A CA 1
ATOM 1038 C C . ALA A 1 136 ? 2.221 -5.408 3.494 1.00 97.69 136 ALA A C 1
ATOM 1040 O O . ALA A 1 136 ? 2.600 -6.556 3.752 1.00 97.69 136 ALA A O 1
ATOM 1041 N N . PRO A 1 137 ? 0.940 -5.140 3.174 1.00 95.94 137 PRO A N 1
ATOM 1042 C CA . PRO A 1 137 ? -0.081 -6.182 3.131 1.00 95.94 137 PRO A CA 1
ATOM 1043 C C . PRO A 1 137 ? 0.288 -7.342 2.201 1.00 95.94 137 PRO A C 1
ATOM 1045 O O . PRO A 1 137 ? 0.819 -7.139 1.109 1.00 95.94 137 PRO A O 1
ATOM 1048 N N . GLU A 1 138 ? -0.065 -8.562 2.607 1.00 90.06 138 GLU A N 1
ATOM 1049 C CA . GLU A 1 138 ? 0.134 -9.768 1.793 1.00 90.06 138 GLU A CA 1
ATOM 1050 C C . GLU A 1 138 ? -0.796 -9.766 0.568 1.00 90.06 138 GLU A C 1
ATOM 1052 O O . GLU A 1 138 ? -0.421 -10.248 -0.502 1.00 90.06 138 GLU A O 1
ATOM 1057 N N . TYR A 1 139 ? -2.001 -9.202 0.721 1.00 91.25 139 TYR A N 1
ATOM 1058 C CA . TYR A 1 139 ? -3.006 -9.086 -0.334 1.00 91.25 139 TYR A CA 1
ATOM 1059 C C . TYR A 1 139 ? -3.561 -7.665 -0.441 1.00 91.25 139 TYR A C 1
ATOM 1061 O O . TYR A 1 139 ? -3.986 -7.079 0.561 1.00 91.25 139 TYR A O 1
ATOM 1069 N N . ILE A 1 140 ? -3.615 -7.163 -1.679 1.00 95.50 140 ILE A N 1
ATOM 1070 C CA . ILE A 1 140 ? -4.224 -5.883 -2.050 1.00 95.50 140 ILE A CA 1
ATOM 1071 C C . ILE A 1 140 ? -5.134 -6.102 -3.262 1.00 95.50 140 ILE A C 1
ATOM 1073 O O . ILE A 1 140 ? -4.662 -6.399 -4.365 1.00 95.50 140 ILE A O 1
ATOM 1077 N N . GLY A 1 141 ? -6.442 -5.948 -3.056 1.00 96.44 141 GLY A N 1
ATOM 1078 C CA . GLY A 1 141 ? -7.439 -6.073 -4.126 1.00 96.44 141 GLY A CA 1
ATOM 1079 C C . GLY A 1 141 ? -7.546 -4.828 -5.017 1.00 96.44 141 GLY A C 1
ATOM 1080 O O . GLY A 1 141 ? -8.019 -4.917 -6.146 1.00 96.44 141 GLY A O 1
ATOM 1081 N N . GLY A 1 142 ? -7.066 -3.676 -4.545 1.00 98.00 142 GLY A N 1
ATOM 1082 C CA . GLY A 1 142 ? -6.974 -2.423 -5.295 1.00 98.00 142 GLY A CA 1
ATOM 1083 C C . GLY A 1 142 ? -5.537 -2.058 -5.672 1.00 98.00 142 GLY A C 1
ATOM 1084 O O . GLY A 1 142 ? -4.774 -2.887 -6.166 1.00 98.00 142 GLY A O 1
ATOM 1085 N N . SER A 1 143 ? -5.176 -0.789 -5.465 1.00 98.62 143 SER A N 1
ATOM 1086 C CA . SER A 1 143 ? -3.851 -0.248 -5.798 1.00 98.62 143 SER A CA 1
ATOM 1087 C C . SER A 1 143 ? -2.947 -0.124 -4.570 1.00 98.62 143 SER A C 1
ATOM 1089 O O . SER A 1 143 ? -3.422 0.152 -3.472 1.00 98.62 143 SER A O 1
ATOM 1091 N N . PHE A 1 144 ? -1.637 -0.247 -4.758 1.00 98.62 144 PHE A N 1
ATOM 1092 C CA . PHE A 1 144 ? -0.637 0.153 -3.769 1.00 98.62 144 PHE A CA 1
ATOM 1093 C C . PHE A 1 144 ? -0.071 1.522 -4.155 1.00 98.62 144 PHE A C 1
ATOM 1095 O O . PHE A 1 144 ? 0.445 1.683 -5.262 1.00 9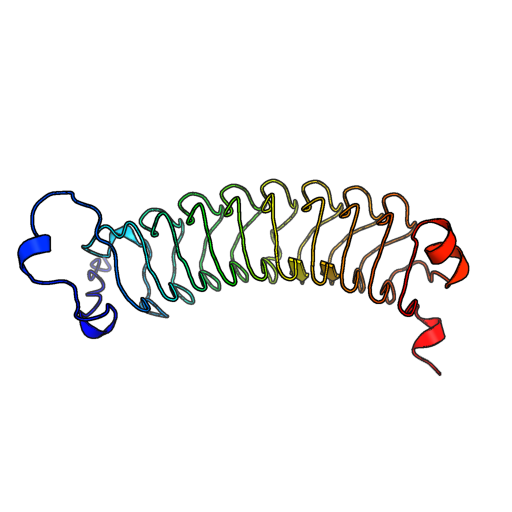8.62 144 PHE A O 1
ATOM 1102 N N . ILE A 1 145 ? -0.180 2.509 -3.265 1.00 98.56 145 ILE A N 1
ATOM 1103 C CA . ILE A 1 145 ? 0.181 3.904 -3.543 1.00 98.56 145 ILE A CA 1
ATOM 1104 C C . ILE A 1 145 ? 1.115 4.429 -2.450 1.00 98.56 145 ILE A C 1
ATOM 1106 O O . ILE A 1 145 ? 0.715 4.644 -1.303 1.00 98.56 145 ILE A O 1
ATOM 1110 N N . CYS A 1 146 ? 2.359 4.698 -2.830 1.00 97.62 146 CYS A N 1
ATOM 1111 C CA . CYS A 1 146 ? 3.395 5.239 -1.963 1.00 97.62 146 CYS A CA 1
ATOM 1112 C C . CYS A 1 146 ? 4.159 6.349 -2.691 1.00 97.62 146 CYS A C 1
ATOM 1114 O O . CYS A 1 146 ? 5.157 6.103 -3.360 1.00 97.62 146 CYS A O 1
ATOM 1116 N N . MET A 1 147 ? 3.678 7.583 -2.571 1.00 95.69 147 MET A N 1
ATOM 1117 C CA . MET A 1 147 ? 4.337 8.762 -3.141 1.00 95.69 147 MET A CA 1
ATOM 1118 C C . MET A 1 147 ? 5.094 9.528 -2.058 1.00 95.69 147 MET A C 1
ATOM 1120 O O . MET A 1 147 ? 4.710 9.458 -0.891 1.00 95.69 147 MET A O 1
ATOM 1124 N N . ASP A 1 148 ? 6.131 10.271 -2.438 1.00 95.38 148 ASP A N 1
ATOM 1125 C CA . ASP A 1 148 ? 6.873 11.172 -1.544 1.00 95.38 148 ASP A CA 1
ATOM 1126 C C . ASP A 1 148 ? 7.449 10.435 -0.319 1.00 95.38 148 ASP A C 1
ATOM 1128 O O . ASP A 1 148 ? 7.125 10.720 0.839 1.00 95.38 148 ASP A O 1
ATOM 1132 N N . ALA A 1 149 ? 8.288 9.435 -0.595 1.00 95.12 149 ALA A N 1
ATOM 1133 C CA . ALA A 1 149 ? 8.968 8.609 0.399 1.00 95.12 149 ALA A CA 1
ATOM 1134 C C . ALA A 1 149 ? 10.497 8.656 0.208 1.00 95.12 149 ALA A C 1
ATOM 1136 O O . ALA A 1 149 ? 11.026 9.313 -0.687 1.00 95.12 149 ALA A O 1
ATOM 1137 N N . CYS A 1 150 ? 11.240 7.957 1.065 1.00 95.62 150 CYS A N 1
ATOM 1138 C CA . CYS A 1 150 ? 12.698 7.826 0.988 1.00 95.62 150 CYS A CA 1
ATOM 1139 C C . CYS A 1 150 ? 13.146 6.415 0.566 1.00 95.62 150 CYS A C 1
ATOM 1141 O O . CYS A 1 150 ? 14.253 6.000 0.909 1.00 95.62 150 CYS A O 1
ATOM 1143 N N . LEU A 1 151 ? 12.304 5.684 -0.170 1.00 97.00 151 LEU A N 1
ATOM 1144 C CA . LEU A 1 151 ? 12.585 4.316 -0.612 1.00 97.00 151 LEU A CA 1
ATOM 1145 C C . LEU A 1 151 ? 13.780 4.273 -1.570 1.00 97.00 151 LEU A C 1
ATOM 1147 O O . LEU A 1 151 ? 13.819 5.032 -2.539 1.00 97.00 151 LEU A O 1
ATOM 1151 N N . THR A 1 152 ? 14.723 3.364 -1.323 1.00 96.06 152 THR A N 1
ATOM 1152 C CA . THR A 1 152 ? 15.869 3.077 -2.211 1.00 96.06 152 THR A CA 1
ATOM 1153 C C . THR A 1 152 ? 15.730 1.745 -2.951 1.00 96.06 152 THR A C 1
ATOM 1155 O O . THR A 1 152 ? 16.366 1.549 -3.988 1.00 96.06 152 THR A O 1
ATOM 1158 N N . SER A 1 153 ? 14.863 0.859 -2.458 1.00 96.94 153 SER A N 1
ATOM 1159 C CA . SER A 1 153 ? 14.437 -0.388 -3.095 1.00 96.94 153 SER A CA 1
ATOM 1160 C C . SER A 1 153 ? 12.931 -0.593 -2.898 1.00 96.94 153 SER A C 1
ATOM 1162 O O . SER A 1 153 ? 12.276 0.151 -2.163 1.00 96.94 153 SER A O 1
ATOM 1164 N N . LEU A 1 154 ? 12.382 -1.608 -3.562 1.00 98.06 154 LEU A N 1
ATOM 1165 C CA . LEU A 1 154 ? 10.999 -2.048 -3.392 1.00 98.06 154 LEU A CA 1
ATOM 1166 C C . LEU A 1 154 ? 10.904 -3.304 -2.513 1.00 98.06 154 LEU A C 1
ATOM 1168 O O . LEU A 1 154 ? 9.862 -3.949 -2.469 1.00 98.06 154 LEU A O 1
ATOM 1172 N N . GLU A 1 155 ? 11.974 -3.672 -1.804 1.00 97.19 155 GLU A N 1
ATOM 1173 C CA . GLU A 1 155 ? 11.963 -4.842 -0.925 1.00 97.19 155 GLU A CA 1
ATOM 1174 C C . GLU A 1 155 ? 10.851 -4.741 0.127 1.00 97.19 155 GLU A C 1
ATOM 1176 O O . GLU A 1 155 ? 10.661 -3.714 0.782 1.00 97.19 155 GLU A O 1
ATOM 1181 N N . GLY A 1 156 ? 10.098 -5.834 0.271 1.00 96.56 156 GLY A N 1
ATOM 1182 C CA . GLY A 1 156 ? 8.908 -5.893 1.118 1.00 96.56 156 GLY A CA 1
ATOM 1183 C C . GLY A 1 156 ? 7.607 -5.484 0.423 1.00 96.56 156 GLY A C 1
ATOM 1184 O O . GLY A 1 156 ? 6.557 -5.595 1.049 1.00 96.56 156 GLY A O 1
ATOM 1185 N N . ALA A 1 157 ? 7.633 -5.059 -0.848 1.00 97.19 157 ALA A N 1
ATOM 1186 C CA . ALA A 1 157 ? 6.408 -4.787 -1.595 1.00 97.19 157 ALA A CA 1
ATOM 1187 C C . ALA A 1 157 ? 5.516 -6.045 -1.729 1.00 97.19 157 ALA A C 1
ATOM 1189 O O . ALA A 1 157 ? 6.022 -7.172 -1.800 1.00 97.19 157 ALA A O 1
ATOM 1190 N N . PRO A 1 158 ? 4.185 -5.874 -1.823 1.00 94.88 158 PRO A N 1
ATOM 1191 C CA . PRO A 1 158 ? 3.263 -6.974 -2.091 1.00 94.88 158 PRO A CA 1
ATOM 1192 C C . PRO A 1 158 ? 3.599 -7.665 -3.415 1.00 94.88 158 PRO A C 1
ATOM 1194 O O . PRO A 1 158 ? 3.837 -7.008 -4.426 1.00 94.88 158 PRO A O 1
ATOM 1197 N N . LYS A 1 159 ? 3.580 -9.001 -3.441 1.00 93.50 159 LYS A N 1
ATOM 1198 C CA . LYS A 1 159 ? 3.977 -9.773 -4.633 1.00 93.50 159 LYS A CA 1
ATOM 1199 C C . LYS A 1 159 ? 2.957 -9.703 -5.777 1.00 93.50 159 LYS A C 1
ATOM 1201 O O . LYS A 1 159 ? 3.353 -9.765 -6.942 1.00 93.50 159 LYS A O 1
ATOM 1206 N N . TYR A 1 160 ? 1.671 -9.609 -5.440 1.00 93.69 160 TYR A N 1
ATOM 1207 C CA . TYR A 1 160 ? 0.554 -9.596 -6.385 1.00 93.69 160 TYR A CA 1
ATOM 1208 C C . TYR A 1 160 ? -0.367 -8.425 -6.074 1.00 93.69 160 TYR A C 1
ATOM 1210 O O . TYR A 1 160 ? -0.821 -8.277 -4.939 1.00 93.69 160 TYR A O 1
ATOM 1218 N N . ILE A 1 161 ? -0.647 -7.611 -7.087 1.00 95.38 161 ILE A N 1
ATOM 1219 C CA . ILE A 1 161 ? -1.490 -6.423 -6.958 1.00 95.38 161 ILE A CA 1
ATOM 1220 C C . ILE A 1 161 ? -2.506 -6.443 -8.087 1.00 95.38 161 ILE A C 1
ATOM 1222 O O . ILE A 1 161 ? -2.136 -6.567 -9.253 1.00 95.38 161 ILE A O 1
ATOM 1226 N N . CYS A 1 162 ? -3.790 -6.343 -7.751 1.00 96.12 162 CYS A N 1
ATOM 1227 C CA . CYS A 1 162 ? -4.849 -6.393 -8.759 1.00 96.12 162 CYS A CA 1
ATOM 1228 C C . CYS A 1 162 ? -4.988 -5.058 -9.511 1.00 96.12 162 CYS A C 1
ATOM 1230 O O . CYS A 1 162 ? -5.247 -5.056 -10.711 1.00 96.12 162 CYS A O 1
ATOM 1232 N N . GLY A 1 163 ? -4.804 -3.932 -8.818 1.00 97.81 163 GLY A N 1
ATOM 1233 C CA . GLY A 1 163 ? -4.841 -2.584 -9.384 1.00 97.81 163 GLY A CA 1
ATOM 1234 C C . GLY A 1 163 ? -3.458 -2.054 -9.759 1.00 97.81 163 GLY A C 1
ATOM 1235 O O . GLY A 1 163 ? -2.611 -2.783 -10.272 1.00 97.81 163 GLY A O 1
ATOM 1236 N N . ASN A 1 164 ? -3.233 -0.763 -9.513 1.00 98.50 164 ASN A N 1
ATOM 1237 C CA . ASN A 1 164 ? -1.987 -0.085 -9.859 1.00 98.50 164 ASN A CA 1
ATOM 1238 C C . ASN A 1 164 ? -0.931 -0.250 -8.761 1.00 98.50 164 ASN A C 1
ATOM 1240 O O . ASN A 1 164 ? -1.254 -0.281 -7.573 1.00 98.50 164 ASN A O 1
ATOM 1244 N N . PHE A 1 165 ? 0.339 -0.259 -9.150 1.00 98.56 165 PHE A N 1
ATOM 1245 C CA . PHE A 1 165 ? 1.460 -0.070 -8.235 1.00 98.56 165 PHE A CA 1
ATOM 1246 C C . PHE A 1 165 ? 2.103 1.282 -8.516 1.00 98.56 165 PHE A C 1
ATOM 1248 O O . PHE A 1 165 ? 2.608 1.503 -9.614 1.00 98.56 165 PHE A O 1
ATOM 1255 N N . ILE A 1 166 ? 2.060 2.193 -7.547 1.00 98.56 166 ILE A N 1
ATOM 1256 C CA . ILE A 1 166 ? 2.516 3.575 -7.708 1.00 98.56 166 ILE A CA 1
ATOM 1257 C C . ILE A 1 166 ? 3.536 3.888 -6.617 1.00 98.56 166 ILE A C 1
ATOM 1259 O O . ILE A 1 166 ? 3.172 4.022 -5.448 1.00 98.56 166 ILE A O 1
ATOM 1263 N N . VAL A 1 167 ? 4.802 4.035 -7.007 1.00 98.12 167 VAL A N 1
ATOM 1264 C CA . VAL A 1 167 ? 5.905 4.470 -6.140 1.00 98.12 167 VAL A CA 1
ATOM 1265 C C . VAL A 1 167 ? 6.676 5.600 -6.814 1.00 98.12 167 VAL A C 1
ATOM 1267 O O . VAL A 1 167 ? 7.654 5.378 -7.525 1.00 98.12 167 VAL A O 1
ATOM 1270 N N . CYS A 1 168 ? 6.211 6.830 -6.609 1.00 96.81 168 CYS A N 1
ATOM 1271 C CA . CYS A 1 168 ? 6.768 8.030 -7.237 1.00 96.81 168 CYS A CA 1
ATOM 1272 C C . CYS A 1 168 ? 7.457 8.939 -6.218 1.00 96.81 168 CYS A C 1
ATOM 1274 O O . CYS A 1 168 ? 7.165 8.873 -5.022 1.00 96.81 168 CYS A O 1
ATOM 1276 N N . ASN A 1 169 ? 8.330 9.825 -6.702 1.00 95.94 169 ASN A N 1
ATOM 1277 C CA . ASN A 1 169 ? 9.025 10.823 -5.879 1.00 95.94 169 ASN A CA 1
ATOM 1278 C C . ASN A 1 169 ? 9.776 10.162 -4.707 1.00 95.94 169 ASN A C 1
ATOM 1280 O O . ASN A 1 169 ? 9.548 10.471 -3.538 1.00 95.94 169 ASN A O 1
ATOM 1284 N N . SER A 1 170 ? 10.621 9.180 -5.020 1.00 96.25 170 SER A N 1
ATOM 1285 C CA . SER A 1 170 ? 11.451 8.463 -4.045 1.00 96.25 170 SER A CA 1
ATOM 1286 C C . SER A 1 170 ? 12.914 8.433 -4.511 1.00 96.25 170 SER A C 1
ATOM 1288 O O . SER A 1 170 ? 13.365 9.310 -5.251 1.00 96.25 170 SER A O 1
ATOM 1290 N N . LYS A 1 171 ? 13.711 7.478 -4.023 1.00 96.94 171 LYS A N 1
ATOM 1291 C CA . LYS A 1 171 ? 15.155 7.378 -4.280 1.00 96.94 171 LYS A CA 1
ATOM 1292 C C . LYS A 1 171 ? 15.528 6.026 -4.895 1.00 96.94 171 LYS A C 1
ATOM 1294 O O . LYS A 1 171 ? 16.647 5.555 -4.701 1.00 96.94 171 LYS A O 1
ATOM 1299 N N . LEU A 1 172 ? 14.594 5.384 -5.607 1.00 98.06 172 LEU A N 1
ATOM 1300 C CA . LEU A 1 172 ? 14.822 4.067 -6.205 1.00 98.06 172 LEU A CA 1
ATOM 1301 C C . LEU A 1 172 ? 15.914 4.153 -7.271 1.00 98.06 172 LEU A C 1
ATOM 1303 O O . LEU A 1 172 ? 15.834 5.006 -8.149 1.00 98.06 172 LEU A O 1
ATOM 1307 N N . THR A 1 173 ? 16.895 3.252 -7.224 1.00 97.00 173 THR A N 1
ATOM 1308 C CA . THR A 1 173 ? 17.970 3.150 -8.236 1.00 97.00 173 THR A CA 1
ATOM 1309 C C . THR A 1 173 ? 17.805 1.950 -9.174 1.00 97.00 173 THR A C 1
ATOM 1311 O O . THR A 1 173 ? 18.357 1.928 -10.275 1.00 97.00 173 THR A O 1
ATOM 1314 N N . SER A 1 174 ? 17.004 0.970 -8.753 1.00 97.62 174 SER A N 1
ATOM 1315 C CA . SER A 1 174 ? 16.552 -0.196 -9.517 1.00 97.62 174 SER A CA 1
ATOM 1316 C C . SER A 1 174 ? 15.141 -0.587 -9.061 1.00 97.62 174 SER A C 1
ATOM 1318 O O . SER A 1 174 ? 14.580 0.059 -8.173 1.00 97.62 174 SER A O 1
ATOM 1320 N N . LEU A 1 175 ? 14.578 -1.647 -9.638 1.00 98.31 175 LEU A N 1
ATOM 1321 C CA . LEU A 1 175 ? 13.247 -2.157 -9.305 1.00 98.31 175 LEU A CA 1
ATOM 1322 C C . LEU A 1 175 ? 13.299 -3.418 -8.434 1.00 98.31 175 LEU A C 1
ATOM 1324 O O . LEU A 1 175 ? 12.286 -4.082 -8.248 1.00 98.31 175 LEU A O 1
ATOM 1328 N N . ASN A 1 176 ? 14.457 -3.742 -7.855 1.00 97.38 176 ASN A N 1
ATOM 1329 C CA . ASN A 1 176 ? 14.606 -4.882 -6.956 1.00 97.38 176 ASN A CA 1
ATOM 1330 C C . ASN A 1 176 ? 13.553 -4.862 -5.837 1.00 97.38 176 ASN A C 1
ATOM 1332 O O . ASN A 1 176 ? 13.436 -3.887 -5.090 1.00 97.38 176 ASN A O 1
ATOM 1336 N N . GLY A 1 177 ? 12.807 -5.964 -5.738 1.00 97.31 177 GLY A N 1
ATOM 1337 C CA . GLY A 1 177 ? 11.706 -6.136 -4.792 1.00 97.31 177 GLY A CA 1
ATOM 1338 C C . GLY A 1 177 ? 10.328 -5.735 -5.324 1.00 97.31 177 GLY A C 1
ATOM 1339 O O . GLY A 1 177 ? 9.362 -5.872 -4.582 1.00 97.31 177 GLY A O 1
ATOM 1340 N N . ALA A 1 178 ? 10.202 -5.273 -6.576 1.00 98.12 178 ALA A N 1
ATOM 1341 C CA . ALA A 1 178 ? 8.905 -4.929 -7.159 1.00 98.12 178 ALA A CA 1
ATOM 1342 C C . ALA A 1 178 ? 7.905 -6.106 -7.104 1.00 98.12 178 ALA A C 1
ATOM 1344 O O . ALA A 1 178 ? 8.313 -7.274 -7.097 1.00 98.12 178 ALA A O 1
ATOM 1345 N N . PRO A 1 179 ? 6.585 -5.823 -7.115 1.00 97.44 179 PRO A N 1
ATOM 1346 C CA . PRO A 1 179 ? 5.571 -6.846 -7.354 1.00 97.44 179 PRO A CA 1
ATOM 1347 C C . PRO A 1 179 ? 5.910 -7.673 -8.596 1.00 97.44 179 PRO A C 1
ATOM 1349 O O . PRO A 1 179 ? 6.292 -7.132 -9.628 1.00 97.44 179 PRO A O 1
ATOM 1352 N N . LYS A 1 180 ? 5.698 -8.990 -8.526 1.00 97.00 180 LYS A N 1
ATOM 1353 C CA . LYS A 1 180 ? 5.873 -9.882 -9.682 1.00 97.00 180 LYS A CA 1
ATOM 1354 C C . LYS A 1 180 ? 4.781 -9.643 -10.729 1.00 97.00 180 LYS A C 1
ATOM 1356 O O . LYS A 1 180 ? 5.046 -9.722 -11.925 1.00 97.00 180 LYS A O 1
ATOM 1361 N N . TYR A 1 181 ? 3.561 -9.367 -10.267 1.00 96.94 181 TYR A N 1
ATOM 1362 C CA . TYR A 1 181 ? 2.384 -9.152 -11.105 1.00 96.94 181 TYR A CA 1
ATOM 1363 C C . TYR A 1 181 ? 1.619 -7.909 -10.659 1.00 96.94 181 TYR A C 1
ATOM 1365 O O . TYR A 1 181 ? 1.254 -7.785 -9.483 1.00 96.94 181 TYR A O 1
ATOM 1373 N N . VAL A 1 182 ? 1.313 -7.045 -11.623 1.00 98.12 182 VAL A N 1
ATOM 1374 C CA . VAL A 1 182 ? 0.456 -5.873 -11.442 1.00 98.12 182 VAL A CA 1
ATOM 1375 C C . VAL A 1 182 ? -0.667 -5.932 -12.471 1.00 98.12 182 VAL A C 1
ATOM 1377 O O . VAL A 1 182 ? -0.417 -5.914 -13.673 1.00 98.12 182 VAL A O 1
ATOM 1380 N N . GLY A 1 183 ? -1.912 -6.041 -12.013 1.00 97.75 183 GLY A N 1
ATOM 1381 C CA . GLY A 1 183 ? -3.075 -6.129 -12.899 1.00 97.75 183 GLY A CA 1
ATOM 1382 C C . GLY A 1 183 ? -3.393 -4.804 -13.596 1.00 97.75 183 GLY A C 1
ATOM 1383 O O . GLY A 1 183 ? -3.826 -4.806 -14.745 1.00 97.75 183 GLY A O 1
ATOM 1384 N N . GLY A 1 184 ? -3.129 -3.680 -12.929 1.00 98.12 184 GLY A N 1
ATOM 1385 C CA . GLY A 1 184 ? -3.198 -2.335 -13.493 1.00 98.12 184 GLY A CA 1
ATOM 1386 C C . GLY A 1 184 ? -1.840 -1.839 -13.989 1.00 98.12 184 GLY A C 1
ATOM 1387 O O . GLY A 1 184 ? -1.023 -2.597 -14.507 1.00 98.12 184 GLY A O 1
ATOM 1388 N N . SER A 1 185 ? -1.606 -0.542 -13.831 1.00 98.44 185 SER A N 1
ATOM 1389 C CA . SER A 1 185 ? -0.383 0.141 -14.250 1.00 98.44 185 SER A CA 1
ATOM 1390 C C . SER A 1 185 ? 0.724 0.080 -13.195 1.00 98.44 185 SER A C 1
ATOM 1392 O O . SER A 1 185 ? 0.458 0.146 -11.993 1.00 98.44 185 SER A O 1
ATOM 1394 N N . PHE A 1 186 ? 1.974 0.034 -13.652 1.00 98.56 186 PHE A N 1
ATOM 1395 C CA . PHE A 1 186 ? 3.174 0.135 -12.821 1.00 98.56 186 PHE A CA 1
ATOM 1396 C C . PHE A 1 186 ? 3.818 1.509 -13.018 1.00 98.56 186 PHE A C 1
ATOM 1398 O O . PHE A 1 186 ? 4.282 1.824 -14.112 1.00 98.56 186 PHE A O 1
ATOM 1405 N N . ASN A 1 187 ? 3.822 2.343 -11.980 1.00 98.25 187 ASN A N 1
ATOM 1406 C CA . ASN A 1 187 ? 4.300 3.719 -12.039 1.00 98.25 187 ASN A CA 1
ATOM 1407 C C . ASN A 1 187 ? 5.405 3.976 -11.009 1.00 98.25 187 ASN A C 1
ATOM 1409 O O . ASN A 1 187 ? 5.168 3.967 -9.801 1.00 98.25 187 ASN A O 1
ATOM 1413 N N . VAL A 1 188 ? 6.606 4.234 -11.516 1.00 97.62 188 VAL A N 1
ATOM 1414 C CA . VAL A 1 188 ? 7.836 4.499 -10.760 1.00 97.62 188 VAL A CA 1
ATOM 1415 C C . VAL A 1 188 ? 8.521 5.785 -11.228 1.00 97.62 188 VAL A C 1
ATOM 1417 O O . VAL A 1 188 ? 9.751 5.909 -11.217 1.00 97.62 188 VAL A O 1
ATOM 1420 N N . CYS A 1 189 ? 7.730 6.760 -11.668 1.00 95.81 189 CYS A N 1
ATOM 1421 C CA . CYS A 1 189 ? 8.237 8.042 -12.139 1.00 95.81 189 CYS A CA 1
ATOM 1422 C C . CYS A 1 189 ? 8.879 8.873 -11.024 1.00 95.81 189 CYS A C 1
ATOM 1424 O O . CYS A 1 189 ? 8.576 8.698 -9.843 1.00 95.81 189 CYS A O 1
ATOM 1426 N N . ASN A 1 190 ? 9.738 9.820 -11.411 1.00 95.75 190 ASN A N 1
ATOM 1427 C CA . ASN A 1 190 ? 10.433 10.718 -10.479 1.00 95.75 190 ASN A CA 1
ATOM 1428 C C . ASN A 1 190 ? 11.231 9.937 -9.413 1.00 95.75 190 ASN A C 1
ATOM 1430 O O . ASN A 1 190 ? 11.013 10.082 -8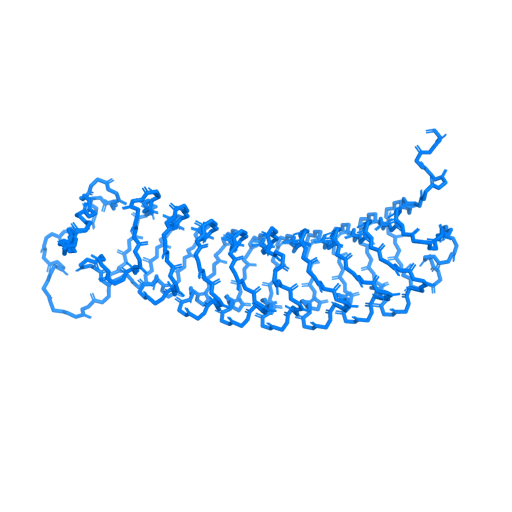.209 1.00 95.75 190 ASN A O 1
ATOM 1434 N N . ASN A 1 191 ? 12.133 9.069 -9.864 1.00 97.50 191 ASN A N 1
ATOM 1435 C CA . ASN A 1 191 ? 13.055 8.311 -9.017 1.00 97.50 191 ASN A CA 1
ATOM 1436 C C . ASN A 1 191 ? 14.504 8.550 -9.483 1.00 97.50 191 ASN A C 1
ATOM 1438 O O . ASN A 1 191 ? 14.800 9.538 -10.153 1.00 97.50 191 ASN A O 1
ATOM 1442 N N . GLN A 1 192 ? 15.431 7.671 -9.101 1.00 97.69 192 GLN A N 1
ATOM 1443 C CA . GLN A 1 192 ? 16.852 7.730 -9.454 1.00 97.69 192 GLN A CA 1
ATOM 1444 C C . GLN A 1 192 ? 17.278 6.490 -10.258 1.00 97.69 192 GLN A C 1
ATOM 1446 O O . GLN A 1 192 ? 18.420 6.038 -10.155 1.00 97.69 192 GLN A O 1
ATOM 1451 N N . LEU A 1 193 ? 16.353 5.907 -11.031 1.00 97.50 193 LEU A N 1
ATOM 1452 C CA . LEU A 1 193 ? 16.572 4.640 -11.723 1.00 97.50 193 LEU A CA 1
ATOM 1453 C C . LEU A 1 193 ? 17.691 4.771 -12.760 1.00 97.50 193 LEU A C 1
ATOM 1455 O O . LEU A 1 193 ? 17.680 5.665 -13.610 1.00 97.50 193 LEU A O 1
ATOM 1459 N N . THR A 1 194 ? 18.630 3.830 -12.715 1.00 96.12 194 THR A N 1
ATOM 1460 C CA . THR A 1 194 ? 19.698 3.668 -13.719 1.00 96.12 194 THR A CA 1
ATOM 1461 C C . THR A 1 194 ? 19.588 2.342 -14.471 1.00 96.12 194 THR A C 1
ATOM 1463 O O . THR A 1 194 ? 20.202 2.165 -15.522 1.00 96.12 194 THR A O 1
ATOM 1466 N N . ARG A 1 195 ? 18.768 1.418 -13.960 1.00 96.50 195 ARG A N 1
ATOM 1467 C CA . ARG A 1 195 ? 18.482 0.093 -14.522 1.00 96.50 195 ARG A CA 1
ATOM 1468 C C . ARG A 1 195 ? 17.085 -0.376 -14.112 1.00 96.50 195 ARG A C 1
ATOM 1470 O O . ARG A 1 195 ? 16.530 0.130 -13.139 1.00 96.50 195 ARG A O 1
ATOM 1477 N N . LEU A 1 196 ? 16.541 -1.340 -14.851 1.00 96.88 196 LEU A N 1
ATOM 1478 C CA . LEU A 1 196 ? 15.205 -1.908 -14.618 1.00 96.88 196 LEU A CA 1
ATOM 1479 C C . LEU A 1 196 ? 15.251 -3.289 -13.951 1.00 96.88 196 LEU A C 1
ATOM 1481 O O . LEU A 1 196 ? 14.239 -3.975 -13.878 1.00 96.88 196 LEU A O 1
ATOM 1485 N N . ASP A 1 197 ? 16.411 -3.726 -13.468 1.00 96.31 197 ASP A N 1
ATOM 1486 C CA . ASP A 1 197 ? 16.551 -5.006 -12.783 1.00 96.31 197 ASP A CA 1
ATOM 1487 C C . ASP A 1 197 ? 15.572 -5.099 -11.608 1.00 96.31 197 ASP A C 1
ATOM 1489 O O . ASP A 1 197 ? 15.420 -4.148 -10.834 1.00 96.31 197 ASP A O 1
ATOM 1493 N N . GLY A 1 198 ? 14.895 -6.244 -11.522 1.00 97.38 198 GLY A N 1
ATOM 1494 C CA . GLY A 1 198 ? 13.807 -6.469 -10.576 1.00 97.38 198 GLY A CA 1
ATOM 1495 C C . GLY A 1 198 ? 12.435 -5.976 -11.043 1.00 97.38 198 GLY A C 1
ATOM 1496 O O . GLY A 1 198 ? 11.505 -6.036 -10.248 1.00 97.38 198 GLY A O 1
ATOM 1497 N N . ALA A 1 199 ? 12.284 -5.507 -12.289 1.00 98.00 199 ALA A N 1
ATOM 1498 C CA . ALA A 1 199 ? 10.988 -5.131 -12.858 1.00 98.00 199 ALA A CA 1
ATOM 1499 C C . ALA A 1 199 ? 9.930 -6.249 -12.718 1.00 98.00 199 ALA A C 1
ATOM 1501 O O . ALA A 1 199 ? 10.287 -7.432 -12.702 1.00 98.00 199 ALA A O 1
ATOM 1502 N N . PRO A 1 200 ? 8.629 -5.897 -12.646 1.00 98.19 200 PRO A N 1
ATOM 1503 C CA . PRO A 1 200 ? 7.551 -6.883 -12.673 1.00 98.19 200 PRO A CA 1
ATOM 1504 C C . PRO A 1 200 ? 7.656 -7.792 -13.902 1.00 98.19 200 PRO A C 1
ATOM 1506 O O . PRO A 1 200 ? 8.028 -7.347 -14.984 1.00 98.19 200 PRO A O 1
ATOM 1509 N N . GLU A 1 201 ? 7.249 -9.053 -13.770 1.00 98.25 201 GLU A N 1
ATOM 1510 C CA . GLU A 1 201 ? 7.168 -9.957 -14.925 1.00 98.25 201 GLU A CA 1
ATOM 1511 C C . GLU A 1 201 ? 5.997 -9.573 -15.837 1.00 98.25 201 GLU A C 1
ATOM 1513 O O . GLU A 1 201 ? 6.080 -9.704 -17.059 1.00 98.25 201 GLU A O 1
ATOM 1518 N N . PHE A 1 202 ? 4.903 -9.086 -15.243 1.00 98.25 202 PHE A N 1
ATOM 1519 C CA . PHE A 1 202 ? 3.691 -8.711 -15.960 1.00 98.25 202 PHE A CA 1
ATOM 1520 C C . PHE A 1 202 ? 3.054 -7.437 -15.403 1.00 98.25 202 PHE A C 1
ATOM 1522 O O . PHE A 1 202 ? 2.864 -7.299 -14.189 1.00 98.25 202 PHE A O 1
ATOM 1529 N N . VAL A 1 203 ? 2.637 -6.564 -16.320 1.00 98.50 203 VAL A N 1
ATOM 1530 C CA . VAL A 1 203 ? 1.840 -5.363 -16.061 1.00 98.50 203 VAL A CA 1
ATOM 1531 C C . VAL A 1 203 ? 0.643 -5.347 -17.016 1.00 98.50 203 VAL A C 1
ATOM 1533 O O . VAL A 1 203 ? 0.794 -5.324 -18.239 1.00 98.50 203 VAL A O 1
ATOM 1536 N N . GLY A 1 204 ? -0.570 -5.376 -16.465 1.00 98.06 204 GLY A N 1
ATOM 1537 C CA . GLY A 1 204 ? -1.805 -5.394 -17.254 1.00 98.06 204 GLY A CA 1
ATOM 1538 C C . GLY A 1 204 ? -2.199 -4.028 -17.824 1.00 98.06 204 GLY A C 1
ATOM 1539 O O . GLY A 1 204 ? -2.923 -3.967 -18.815 1.00 98.06 204 GLY A O 1
ATOM 1540 N N . GLY A 1 205 ? -1.710 -2.944 -17.221 1.00 97.12 205 GLY A N 1
ATOM 1541 C CA . GLY A 1 205 ? -1.853 -1.568 -17.689 1.00 97.12 205 GLY A CA 1
ATOM 1542 C C . GLY A 1 205 ? -0.575 -1.035 -18.336 1.00 97.12 205 GLY A C 1
ATOM 1543 O O . GLY A 1 205 ? 0.139 -1.761 -19.024 1.00 97.12 205 GLY A O 1
ATOM 1544 N N . GLY A 1 206 ? -0.301 0.254 -18.125 1.00 96.44 206 GLY A N 1
ATOM 1545 C CA . GLY A 1 206 ? 0.902 0.912 -18.634 1.00 96.44 206 GLY A CA 1
ATOM 1546 C C . GLY A 1 206 ? 2.092 0.819 -17.679 1.00 96.44 206 GLY A C 1
ATOM 1547 O O . GLY A 1 206 ? 1.922 0.655 -16.467 1.00 96.44 206 GLY A O 1
ATOM 1548 N N . PHE A 1 207 ? 3.294 0.975 -18.225 1.00 97.62 207 PHE A N 1
ATOM 1549 C CA . PHE A 1 207 ? 4.535 1.088 -17.459 1.00 97.62 207 PHE A CA 1
ATOM 1550 C C . PHE A 1 207 ? 5.054 2.522 -17.557 1.00 97.62 207 PHE A C 1
ATOM 1552 O O . PHE A 1 207 ? 5.340 3.012 -18.648 1.00 97.62 207 PHE A O 1
ATOM 1559 N N . TYR A 1 208 ? 5.176 3.196 -16.416 1.00 96.62 208 TYR A N 1
ATOM 1560 C CA . TYR A 1 208 ? 5.559 4.602 -16.323 1.00 96.62 208 TYR A CA 1
ATOM 1561 C C . TYR A 1 208 ? 6.873 4.701 -15.544 1.00 96.62 208 TYR A C 1
ATOM 1563 O O . TYR A 1 208 ? 6.922 4.402 -14.350 1.00 96.62 208 TYR A O 1
ATOM 1571 N N . CYS A 1 209 ? 7.950 5.100 -16.222 1.00 95.31 209 CYS A N 1
ATOM 1572 C CA . CYS A 1 209 ? 9.280 5.279 -15.622 1.00 95.31 209 CYS A CA 1
ATOM 1573 C C . CYS A 1 209 ? 9.988 6.555 -16.095 1.00 95.31 209 CYS A C 1
ATOM 1575 O O . CYS A 1 209 ? 11.215 6.666 -16.017 1.00 95.31 209 CYS A O 1
ATOM 1577 N N . HIS A 1 210 ? 9.224 7.539 -16.571 1.00 92.62 210 HIS A N 1
ATOM 1578 C CA . HIS A 1 210 ? 9.759 8.844 -16.940 1.00 92.62 210 HIS A CA 1
ATOM 1579 C C . HIS A 1 210 ? 10.327 9.600 -15.724 1.00 92.62 210 HIS A C 1
ATOM 1581 O O . HIS A 1 210 ? 10.129 9.225 -14.565 1.00 92.62 210 HIS A O 1
ATOM 1587 N N . SER A 1 211 ? 11.040 10.695 -15.998 1.00 93.62 211 SER A N 1
ATOM 1588 C CA . SER A 1 211 ? 11.663 11.539 -14.969 1.00 93.62 211 SER A CA 1
ATOM 1589 C C . SER A 1 211 ? 12.624 10.775 -14.045 1.00 93.62 211 SER A C 1
ATOM 1591 O O . SER A 1 211 ? 12.641 10.973 -12.834 1.00 93.62 211 SER A O 1
ATOM 1593 N N . ASN A 1 212 ? 13.419 9.881 -14.626 1.00 94.44 212 ASN A N 1
ATOM 1594 C CA . ASN A 1 212 ? 14.572 9.261 -13.984 1.00 94.44 212 ASN A CA 1
ATOM 1595 C C . ASN A 1 212 ? 15.858 9.785 -14.649 1.00 94.44 212 ASN A C 1
ATOM 1597 O O . ASN A 1 212 ? 15.800 10.217 -15.802 1.00 94.44 212 ASN A O 1
ATOM 1601 N N . PRO A 1 213 ? 17.020 9.747 -13.970 1.00 94.38 213 PRO A N 1
ATOM 1602 C CA . PRO A 1 213 ? 18.285 10.191 -14.553 1.00 94.38 213 PRO A CA 1
ATOM 1603 C C . PRO A 1 213 ? 18.631 9.451 -15.847 1.00 94.38 213 PRO A C 1
ATOM 1605 O O . PRO A 1 213 ? 19.119 10.065 -16.795 1.00 94.38 213 PRO A O 1
ATOM 1608 N N . LYS A 1 214 ? 18.354 8.140 -15.907 1.00 93.25 214 LYS A N 1
ATOM 1609 C CA . LYS A 1 214 ? 18.390 7.390 -17.161 1.00 93.25 214 LYS A CA 1
ATOM 1610 C C . LYS A 1 214 ? 17.052 7.540 -17.887 1.00 93.25 214 LYS A C 1
ATOM 1612 O O . LYS A 1 214 ? 15.996 7.243 -17.330 1.00 93.25 214 LYS A O 1
ATOM 1617 N N . ILE A 1 215 ? 17.120 7.928 -19.159 1.00 91.31 215 ILE A N 1
ATOM 1618 C CA . ILE A 1 215 ? 15.993 7.820 -20.086 1.00 91.31 215 ILE A CA 1
ATOM 1619 C C . ILE A 1 215 ? 15.934 6.369 -20.558 1.00 91.31 215 ILE A C 1
ATOM 1621 O O . ILE A 1 215 ? 16.870 5.889 -21.195 1.00 91.31 215 ILE A O 1
ATOM 1625 N N . PHE A 1 216 ? 14.852 5.679 -20.216 1.00 91.81 216 PHE A N 1
ATOM 1626 C CA . PHE A 1 216 ? 14.561 4.346 -20.734 1.00 91.81 216 PHE A CA 1
ATOM 1627 C C . PHE A 1 216 ? 13.775 4.462 -22.034 1.00 91.81 216 PHE A C 1
ATOM 1629 O O . PHE A 1 216 ? 12.954 5.368 -22.162 1.00 91.81 216 PHE A O 1
ATOM 1636 N N . ILE A 1 217 ? 14.005 3.553 -22.976 1.00 91.19 217 ILE A N 1
ATOM 1637 C CA . ILE A 1 217 ? 13.171 3.409 -24.179 1.00 91.19 217 ILE A CA 1
ATOM 1638 C C . ILE A 1 217 ? 12.240 2.205 -24.043 1.00 91.19 217 ILE A C 1
ATOM 1640 O O . ILE A 1 217 ? 12.491 1.301 -23.241 1.00 91.19 217 ILE A O 1
ATOM 1644 N N . LYS A 1 218 ? 11.170 2.177 -24.837 1.00 91.81 218 LYS A N 1
ATOM 1645 C CA . LYS A 1 218 ? 10.146 1.127 -24.794 1.00 91.81 218 LYS A CA 1
ATOM 1646 C C . LYS A 1 218 ? 10.741 -0.282 -24.902 1.00 91.81 218 LYS A C 1
ATOM 1648 O O . LYS A 1 218 ? 10.410 -1.144 -24.092 1.00 91.81 218 LYS A O 1
ATOM 1653 N N . GLU A 1 219 ? 11.688 -0.491 -25.812 1.00 93.38 219 GLU A N 1
ATOM 1654 C CA . GLU A 1 219 ? 12.335 -1.785 -26.049 1.00 93.38 219 GLU A CA 1
ATOM 1655 C C . GLU A 1 219 ? 13.168 -2.266 -24.850 1.00 93.38 219 GLU A C 1
ATOM 1657 O O . GLU A 1 219 ? 13.367 -3.467 -24.682 1.00 93.38 219 GLU A O 1
ATOM 1662 N N . GLU A 1 220 ? 13.693 -1.363 -24.015 1.00 95.25 220 GLU A N 1
ATOM 1663 C CA . GLU A 1 220 ? 14.380 -1.753 -22.776 1.00 95.25 220 GLU A CA 1
ATOM 1664 C C . GLU A 1 220 ? 13.391 -2.255 -21.723 1.00 95.25 220 GLU A C 1
ATOM 1666 O O . GLU A 1 220 ? 13.705 -3.198 -20.998 1.00 95.25 220 GLU A O 1
ATOM 1671 N N . VAL A 1 221 ? 12.205 -1.646 -21.650 1.00 95.44 221 VAL A N 1
ATOM 1672 C CA . VAL A 1 221 ? 11.151 -2.045 -20.710 1.00 95.44 221 VAL A CA 1
ATOM 1673 C C . VAL A 1 221 ? 10.533 -3.381 -21.135 1.00 95.44 221 VAL A C 1
ATOM 1675 O O . VAL A 1 221 ? 10.416 -4.296 -20.322 1.00 95.44 221 VAL A O 1
ATOM 1678 N N . GLU A 1 222 ? 10.214 -3.542 -22.419 1.00 95.25 222 GLU A N 1
ATOM 1679 C CA . GLU A 1 222 ? 9.601 -4.769 -22.953 1.00 95.25 222 GLU A CA 1
ATOM 1680 C C . GLU A 1 222 ? 10.534 -5.991 -22.890 1.00 95.25 222 GLU A C 1
ATOM 1682 O O . GLU A 1 222 ? 10.068 -7.129 -22.891 1.00 95.25 222 GLU A O 1
ATOM 1687 N N . LYS A 1 223 ? 11.854 -5.784 -22.772 1.00 96.94 223 LYS A N 1
ATOM 1688 C CA . LYS A 1 223 ? 12.816 -6.870 -22.507 1.00 96.94 223 LYS A CA 1
ATOM 1689 C C . LYS A 1 223 ? 12.685 -7.473 -21.111 1.00 96.94 223 LYS A C 1
ATOM 1691 O O . LYS A 1 223 ? 13.088 -8.620 -20.926 1.00 96.94 223 LYS A O 1
ATOM 1696 N N . VAL A 1 224 ? 12.202 -6.708 -20.132 1.00 97.00 224 VAL A N 1
ATOM 1697 C CA . VAL A 1 224 ? 12.165 -7.127 -18.719 1.00 97.00 224 VAL A CA 1
ATOM 1698 C C . VAL A 1 224 ? 10.751 -7.358 -18.192 1.00 97.00 224 VAL A C 1
ATOM 1700 O O . VAL A 1 224 ? 10.594 -8.026 -17.174 1.00 97.00 224 VAL A O 1
ATOM 1703 N N . THR A 1 225 ? 9.727 -6.853 -18.882 1.00 97.75 225 THR A N 1
ATOM 1704 C CA . THR A 1 225 ? 8.330 -6.919 -18.443 1.00 97.75 225 THR A CA 1
ATOM 1705 C C . THR A 1 225 ? 7.396 -7.146 -19.625 1.00 97.75 225 THR A C 1
ATOM 1707 O O . THR A 1 225 ? 7.478 -6.454 -20.637 1.00 97.75 225 THR A O 1
ATOM 1710 N N . VAL A 1 226 ? 6.429 -8.054 -19.467 1.00 97.88 226 VAL A N 1
ATOM 1711 C CA . VAL A 1 226 ? 5.288 -8.165 -20.386 1.00 97.88 226 VAL A CA 1
ATOM 1712 C C . VAL A 1 226 ? 4.254 -7.096 -20.040 1.00 97.88 226 VAL A C 1
ATOM 1714 O O . VAL A 1 226 ? 3.712 -7.091 -18.934 1.00 97.88 226 VAL A O 1
ATOM 1717 N N . ILE A 1 227 ? 3.954 -6.210 -20.988 1.00 96.12 227 ILE A N 1
ATOM 1718 C CA . ILE A 1 227 ? 3.067 -5.057 -20.788 1.00 96.12 227 ILE A CA 1
ATOM 1719 C C . ILE A 1 227 ? 1.889 -5.166 -21.751 1.00 96.12 227 ILE A C 1
ATOM 1721 O O . ILE A 1 227 ? 2.075 -5.439 -22.935 1.00 96.12 227 ILE A O 1
ATOM 1725 N N . ARG A 1 228 ? 0.664 -4.980 -21.248 1.00 94.62 228 ARG A N 1
ATOM 1726 C CA . ARG A 1 228 ? -0.544 -4.936 -22.096 1.00 94.62 228 ARG A CA 1
ATOM 1727 C C . ARG A 1 228 ? -0.970 -3.523 -22.498 1.00 94.62 228 ARG A C 1
ATOM 1729 O O . ARG A 1 228 ? -1.691 -3.383 -23.481 1.00 94.62 228 ARG A O 1
ATOM 1736 N N . GLY A 1 229 ? -0.573 -2.503 -21.739 1.00 89.38 229 GLY A N 1
ATOM 1737 C CA . GLY A 1 229 ? -0.777 -1.091 -22.069 1.00 89.38 229 GLY A CA 1
ATOM 1738 C C . GLY A 1 229 ? 0.434 -0.447 -22.753 1.00 89.38 229 GLY A C 1
ATOM 1739 O O . GLY A 1 229 ? 1.243 -1.122 -23.380 1.00 89.38 229 GLY A O 1
ATOM 1740 N N . ASN A 1 230 ? 0.555 0.876 -22.619 1.00 86.88 230 ASN A N 1
ATOM 1741 C CA . ASN A 1 230 ? 1.648 1.657 -23.211 1.00 86.88 230 ASN A CA 1
ATOM 1742 C C . ASN A 1 230 ? 2.840 1.832 -22.251 1.00 86.88 230 ASN A C 1
ATOM 1744 O O . ASN A 1 230 ? 2.689 1.763 -21.026 1.00 86.88 230 ASN A O 1
ATOM 1748 N N . CYS A 1 231 ? 4.012 2.123 -22.818 1.00 85.81 231 CYS A N 1
ATOM 1749 C CA . CYS A 1 231 ? 5.258 2.370 -22.093 1.00 85.81 231 CYS A CA 1
ATOM 1750 C C . CYS A 1 231 ? 5.580 3.865 -22.079 1.00 85.81 231 CYS A C 1
ATOM 1752 O O . CYS A 1 231 ? 6.312 4.361 -22.928 1.00 85.81 231 CYS A O 1
ATOM 1754 N N . TYR A 1 232 ? 5.100 4.587 -21.072 1.00 78.44 232 TYR A N 1
ATOM 1755 C CA . TYR A 1 232 ? 5.321 6.027 -20.986 1.00 78.44 232 TYR A CA 1
ATOM 1756 C C . TYR A 1 232 ? 6.728 6.334 -20.472 1.00 78.44 232 TYR A C 1
ATOM 1758 O O . TYR A 1 232 ? 6.995 6.450 -19.268 1.00 78.44 232 TYR A O 1
ATOM 1766 N N . THR A 1 233 ? 7.632 6.466 -21.435 1.00 72.94 233 THR A N 1
ATOM 1767 C CA . THR A 1 233 ? 8.991 6.977 -21.266 1.00 72.94 233 THR A CA 1
ATOM 1768 C C . THR A 1 233 ? 9.039 8.465 -21.637 1.00 72.94 233 THR A C 1
ATOM 1770 O O . THR A 1 233 ? 8.111 8.974 -22.261 1.00 72.94 233 THR A O 1
ATOM 1773 N N . PHE A 1 234 ? 10.097 9.196 -21.254 1.00 62.06 234 PHE A N 1
ATOM 1774 C CA . PHE A 1 234 ? 10.198 10.649 -21.508 1.00 62.06 234 PHE A CA 1
ATOM 1775 C C . PHE A 1 234 ? 9.963 11.026 -22.988 1.00 62.06 234 PHE A C 1
ATOM 1777 O O . PHE A 1 234 ? 9.403 12.081 -23.269 1.00 62.06 234 PHE A O 1
ATOM 1784 N N . LEU A 1 235 ? 10.328 10.148 -23.929 1.00 54.91 235 LEU A N 1
ATOM 1785 C CA . LEU A 1 235 ? 10.150 10.361 -25.369 1.00 54.91 235 LEU A CA 1
ATOM 1786 C C . LEU A 1 235 ? 8.690 10.249 -25.841 1.00 54.91 235 LEU A C 1
ATOM 1788 O O . LEU A 1 235 ? 8.338 10.868 -26.837 1.00 54.91 235 LEU A O 1
ATOM 1792 N N . GLU A 1 236 ? 7.829 9.517 -25.131 1.00 55.09 236 GLU A N 1
ATOM 1793 C CA . GLU A 1 236 ? 6.409 9.368 -25.494 1.00 55.09 236 GLU A CA 1
ATOM 1794 C C . GLU A 1 236 ? 5.518 10.490 -24.922 1.00 55.09 236 GLU A C 1
ATOM 1796 O O . GLU A 1 236 ? 4.342 10.570 -25.259 1.00 55.09 236 GLU A O 1
ATOM 1801 N N . MET A 1 237 ? 6.054 11.374 -24.069 1.00 53.47 237 MET A N 1
ATOM 1802 C CA . MET A 1 237 ? 5.310 12.507 -23.482 1.00 53.47 237 MET A CA 1
ATOM 1803 C C . MET A 1 237 ? 5.400 13.808 -24.295 1.00 53.47 237 MET A C 1
ATOM 1805 O O . MET A 1 237 ? 4.739 14.786 -23.953 1.00 53.47 237 MET A O 1
ATOM 1809 N N . ILE A 1 238 ? 6.240 13.833 -25.330 1.00 48.50 238 ILE A N 1
ATOM 1810 C CA . ILE A 1 238 ? 6.486 14.997 -26.198 1.00 48.50 238 ILE A CA 1
ATOM 1811 C C . ILE A 1 238 ? 5.835 14.857 -27.587 1.00 48.50 238 ILE A C 1
ATOM 1813 O O . ILE A 1 238 ? 6.143 15.650 -28.477 1.00 48.50 238 ILE A O 1
ATOM 1817 N N . GLY A 1 239 ? 4.973 13.849 -27.772 1.00 40.47 239 GLY A N 1
ATOM 1818 C CA . GLY A 1 239 ? 4.211 13.588 -29.000 1.00 40.47 239 GLY A CA 1
ATOM 1819 C C . GLY A 1 239 ? 2.794 14.138 -28.958 1.00 40.47 239 GLY A C 1
ATOM 1820 O O . GLY A 1 239 ? 2.161 14.042 -27.883 1.00 40.47 239 GLY A O 1
#

pLDDT: mean 89.1, std 16.29, range [32.09, 98.88]

Secondary structure (DSSP, 8-state):
----------GGGS-S---GGGGSSSPPEEESS-EE--SS--S-GGGSSS-EEEESS-EE--SS--S--TT--SEESS-EE--SS--SS-TT--SEESS-EE--SS--SS-TT--SEESS-EE--S-TT----TT--SEESS-EE--S---S--TT--SEESS-EE--SS--SS-TT--SEESS-EE--SS--S--TT--SEESS-EE--SSSS---HHHHHTT-EESS-EE-GGGG--